Protein AF-A0A0G1BE51-F1 (afdb_monomer)

Solvent-accessible surface area (backbone atoms only — not comparable to full-atom values): 19945 Å² total; per-residue (Å²): 135,87,68,48,69,49,92,68,31,33,34,36,36,56,37,55,49,28,50,44,49,54,54,39,52,68,55,50,78,78,39,93,36,34,26,38,34,34,47,56,72,87,44,92,84,57,52,70,69,56,48,51,53,41,45,48,48,30,49,54,55,37,56,73,72,68,52,35,24,38,72,44,47,61,85,62,46,70,37,81,87,58,50,74,63,72,61,36,59,32,39,36,30,66,67,77,44,75,70,67,70,31,77,89,49,69,91,38,45,28,37,32,43,64,78,70,59,41,34,40,46,53,72,70,32,76,62,54,55,68,28,64,33,36,40,18,48,21,64,68,51,33,64,58,42,54,79,58,32,49,60,46,73,69,43,56,49,57,47,48,46,58,81,68,57,64,47,80,44,67,68,27,50,59,56,51,72,76,47,61,88,90,34,56,31,38,34,36,35,35,42,48,73,87,55,26,44,62,74,79,36,44,66,54,54,60,65,43,51,84,62,29,37,51,39,38,40,44,32,56,66,28,64,75,74,33,58,64,64,54,46,50,45,51,77,66,75,41,52,69,39,50,37,68,55,74,59,63,35,51,57,71,65,31,63,34,38,36,18,26,73,32,33,62,44,50,54,35,53,75,66,72,42,40,30,36,36,42,53,57,73,77,65,87,81,76,67,93,60,70,45,58,46,88,82,19,66,50,46,47,56,60,69,43,36,84,79,68,34,39,63,32,75,50,58,88,48,44,64,63,39,50,57,50,42,58,48,54,72,73,64,56,88,76,75,81,83,67,71,60,47,80,62,52,52,92,79,90,90,77,83,82,78,86,127

Sequence (355 aa):
MKDCPNNNADIGFIAQVPYHFYVFKNIIKHLSDAEFIVGEPYSYDEPPEIQSKRLGGLIDLIEKEKIPWRFFDFEKDRNPRNNFFEKYNILVATTANGIITSPLIKSIKKVRVQYGQSKDAFEFGDWNRYFDLILAQGPYSAQHFRALTQCVEIGFPKFDDWFNGKIDGADAGELKSKMDPRKKTLLYLPTHGALSSLEKYREIFSALRNKYNILVKFHPRTVWHDSGQVLFYKNNGFATYDDSADILPMLKIADIVISDSGGAAFDALLAEKSLVILDVPIAAEETGELQTQENSIEQVIKRERKRIGPVVDSPDKLESALEIAEQEKNGDENGEGNYFHLLMVKTASAPPERF

InterPro domains:
  IPR007554 CDP-glycerol glycerophosphotransferase [PF04464] (147-274)
  IPR043148 CDP-glycerol glycerophosphotransferase, C-terminal domain [G3DSA:3.40.50.12580] (172-339)

Structure (mmCIF, N/CA/C/O backbone):
data_AF-A0A0G1BE51-F1
#
_entry.id   AF-A0A0G1BE51-F1
#
loop_
_atom_site.group_PDB
_atom_site.id
_atom_site.type_symbol
_atom_site.label_atom_id
_atom_site.label_alt_id
_atom_site.label_comp_id
_atom_site.label_asym_id
_atom_site.label_entity_id
_atom_site.label_seq_id
_atom_site.pdbx_PDB_ins_code
_atom_site.Cartn_x
_atom_site.Cartn_y
_atom_site.Cartn_z
_atom_site.occupancy
_atom_site.B_iso_or_equiv
_atom_site.auth_seq_id
_atom_site.auth_comp_id
_atom_site.auth_asym_id
_atom_site.auth_atom_id
_atom_site.pdbx_PDB_model_num
ATOM 1 N N . MET A 1 1 ? 26.295 1.395 -0.137 1.00 67.31 1 MET A N 1
ATOM 2 C CA . MET A 1 1 ? 25.619 0.110 0.142 1.00 67.31 1 MET A CA 1
ATOM 3 C C . MET A 1 1 ? 26.197 -0.926 -0.804 1.00 67.31 1 MET A C 1
ATOM 5 O O . MET A 1 1 ? 26.579 -0.538 -1.902 1.00 67.31 1 MET A O 1
ATOM 9 N N . LYS A 1 2 ? 26.352 -2.179 -0.372 1.00 84.06 2 LYS A N 1
ATOM 10 C CA . LYS A 1 2 ? 26.779 -3.270 -1.257 1.00 84.06 2 LYS A CA 1
ATOM 11 C C . LYS A 1 2 ? 25.513 -3.996 -1.702 1.00 84.06 2 LYS A C 1
ATOM 13 O O . LYS A 1 2 ? 24.776 -4.445 -0.836 1.00 84.06 2 LYS A O 1
ATOM 18 N N . ASP A 1 3 ? 25.253 -4.035 -3.000 1.00 91.00 3 ASP A N 1
ATOM 19 C CA . ASP A 1 3 ? 24.088 -4.713 -3.560 1.00 91.00 3 ASP A CA 1
ATOM 20 C 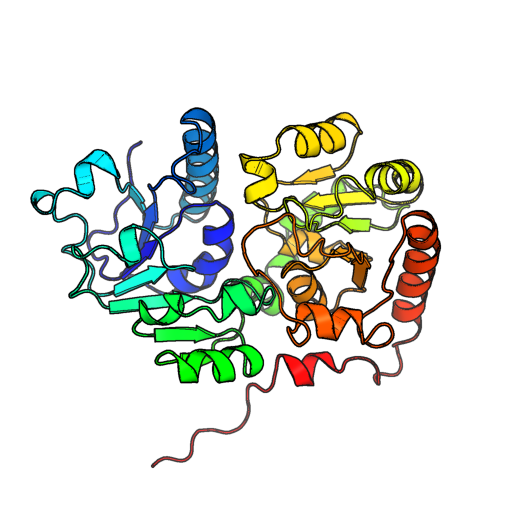C . ASP A 1 3 ? 24.326 -6.228 -3.716 1.00 91.00 3 ASP A C 1
ATOM 22 O O . ASP A 1 3 ? 25.433 -6.735 -3.494 1.00 91.00 3 ASP A O 1
ATOM 26 N N . CYS A 1 4 ? 23.261 -6.965 -4.043 1.00 94.31 4 CYS A N 1
ATOM 27 C CA . CYS A 1 4 ? 23.272 -8.417 -4.219 1.00 94.31 4 CYS A CA 1
ATOM 28 C C . CYS A 1 4 ? 22.627 -8.783 -5.571 1.00 94.31 4 CYS A C 1
ATOM 30 O O . CYS A 1 4 ? 21.495 -9.276 -5.600 1.00 94.31 4 CYS A O 1
ATOM 32 N N . PRO A 1 5 ? 23.307 -8.495 -6.699 1.00 95.62 5 PRO A N 1
ATOM 33 C CA . PRO A 1 5 ? 22.743 -8.683 -8.030 1.00 95.62 5 PRO A CA 1
ATOM 34 C C . PRO A 1 5 ? 22.518 -10.157 -8.378 1.00 95.62 5 PRO A C 1
ATOM 36 O O . PRO A 1 5 ? 23.333 -11.028 -8.068 1.00 95.62 5 PRO A O 1
ATOM 39 N N . ASN A 1 6 ? 21.460 -10.417 -9.138 1.00 96.62 6 ASN A N 1
ATOM 40 C CA . ASN A 1 6 ? 21.256 -11.648 -9.884 1.00 96.62 6 ASN A CA 1
ATOM 41 C C . ASN A 1 6 ? 21.951 -11.538 -11.252 1.00 96.62 6 ASN A C 1
ATOM 43 O O . ASN A 1 6 ? 21.585 -10.729 -12.113 1.00 96.62 6 ASN A O 1
ATOM 47 N N . ASN A 1 7 ? 22.965 -12.377 -11.464 1.00 94.69 7 ASN A N 1
ATOM 48 C CA . ASN A 1 7 ? 23.741 -12.405 -12.708 1.00 94.69 7 ASN A CA 1
ATOM 49 C C . ASN A 1 7 ? 22.919 -12.849 -13.926 1.00 94.69 7 ASN A C 1
ATOM 51 O O . ASN A 1 7 ? 23.285 -12.511 -15.046 1.00 94.69 7 ASN A O 1
ATOM 55 N N . ASN A 1 8 ? 21.818 -13.571 -13.706 1.00 95.88 8 ASN A N 1
ATOM 56 C CA . ASN A 1 8 ? 20.920 -14.040 -14.760 1.00 95.88 8 ASN A CA 1
ATOM 57 C C . ASN A 1 8 ? 19.662 -13.170 -14.883 1.00 95.88 8 ASN A C 1
ATOM 59 O O . ASN A 1 8 ? 18.723 -13.580 -15.558 1.00 95.88 8 ASN A O 1
ATOM 63 N N . ALA A 1 9 ? 19.591 -12.026 -14.187 1.00 97.31 9 ALA A N 1
ATOM 64 C CA . ALA A 1 9 ? 18.383 -11.215 -14.217 1.00 97.31 9 ALA A CA 1
ATOM 65 C C . ALA A 1 9 ? 18.133 -10.605 -15.599 1.00 97.31 9 ALA A C 1
ATOM 67 O O . ALA A 1 9 ? 18.970 -9.858 -16.106 1.00 97.31 9 ALA A O 1
ATOM 68 N N . ASP A 1 10 ? 16.941 -10.884 -16.116 1.00 97.88 10 ASP A N 1
ATOM 69 C CA . ASP A 1 10 ? 16.343 -10.320 -17.324 1.00 97.88 10 ASP A CA 1
ATOM 70 C C . ASP A 1 10 ? 15.135 -9.412 -16.997 1.00 97.88 10 ASP A C 1
ATOM 72 O O . ASP A 1 10 ? 14.686 -8.597 -17.808 1.00 97.88 10 ASP A O 1
ATOM 76 N N . ILE A 1 11 ? 14.618 -9.512 -15.765 1.00 98.56 11 ILE A N 1
ATOM 77 C CA . ILE A 1 11 ? 13.449 -8.769 -15.288 1.00 98.56 11 ILE A CA 1
ATOM 78 C C . ILE A 1 11 ? 13.835 -7.903 -14.084 1.00 98.56 11 ILE A C 1
ATOM 80 O O . ILE A 1 11 ? 14.250 -8.406 -13.039 1.00 98.56 11 ILE A O 1
ATOM 84 N N . GLY A 1 12 ? 13.666 -6.587 -14.209 1.00 97.88 12 GLY A N 1
ATOM 85 C CA . GLY A 1 12 ? 13.933 -5.634 -13.130 1.00 97.88 12 GLY A CA 1
ATOM 86 C C . GLY A 1 12 ? 12.656 -5.096 -12.487 1.00 97.88 12 GLY A C 1
ATOM 87 O O . GLY A 1 12 ? 11.860 -4.442 -13.158 1.00 97.88 12 GLY A O 1
ATOM 88 N N . PHE A 1 13 ? 12.467 -5.306 -11.183 1.00 98.00 13 PHE A N 1
ATOM 89 C CA . PHE A 1 13 ? 11.343 -4.748 -10.419 1.00 98.00 13 PHE A CA 1
ATOM 90 C C . PHE A 1 13 ? 11.741 -3.438 -9.740 1.00 98.00 13 PHE A C 1
ATOM 92 O O . PHE A 1 13 ? 12.508 -3.439 -8.780 1.00 98.00 13 PHE A O 1
ATOM 99 N N . ILE A 1 14 ? 11.210 -2.310 -10.207 1.00 95.88 14 ILE A N 1
ATOM 100 C CA . ILE A 1 14 ? 11.563 -0.984 -9.695 1.00 95.88 14 ILE A CA 1
ATOM 101 C C . ILE A 1 14 ? 10.814 -0.714 -8.385 1.00 95.88 14 ILE A C 1
ATOM 103 O O . ILE A 1 14 ? 9.602 -0.477 -8.368 1.00 95.88 14 ILE A O 1
ATOM 107 N N . ALA A 1 15 ? 11.548 -0.702 -7.275 1.00 94.56 15 ALA A N 1
ATOM 108 C CA . ALA A 1 15 ? 11.025 -0.445 -5.941 1.00 94.56 15 ALA A CA 1
ATOM 109 C C . ALA A 1 15 ? 11.644 0.831 -5.349 1.00 94.56 15 ALA A C 1
ATOM 111 O O . ALA A 1 15 ? 12.860 0.998 -5.304 1.00 94.56 15 ALA A O 1
ATOM 112 N N . GLN A 1 16 ? 10.786 1.744 -4.890 1.00 90.38 16 GLN A N 1
ATOM 113 C CA . GLN A 1 16 ? 11.198 3.037 -4.338 1.00 90.38 16 GLN A CA 1
ATOM 114 C C . GLN A 1 16 ? 10.813 3.139 -2.860 1.00 90.38 16 GLN A C 1
ATOM 116 O O . GLN A 1 16 ? 11.611 3.568 -2.045 1.00 90.38 16 GLN A O 1
ATOM 121 N N . VAL A 1 17 ? 9.626 2.696 -2.461 1.00 91.50 17 VAL A N 1
ATOM 122 C CA . VAL A 1 17 ? 9.191 2.722 -1.053 1.00 91.50 17 VAL A CA 1
ATOM 123 C C . VAL A 1 17 ? 9.074 1.304 -0.498 1.00 91.50 17 VAL A C 1
ATOM 125 O O . VAL A 1 17 ? 8.777 0.395 -1.278 1.00 91.50 17 VAL A O 1
ATOM 128 N N . PRO A 1 18 ? 9.224 1.098 0.826 1.00 94.50 18 PRO A N 1
ATOM 129 C CA . PRO A 1 18 ? 8.978 -0.191 1.474 1.00 94.50 18 PRO A CA 1
ATOM 130 C C . PRO A 1 18 ? 7.653 -0.847 1.059 1.00 94.50 18 PRO A C 1
ATOM 132 O O . PRO A 1 18 ? 7.602 -2.050 0.830 1.00 94.50 18 PRO A O 1
ATOM 135 N N . TYR A 1 19 ? 6.597 -0.061 0.832 1.00 91.75 19 TYR A N 1
ATOM 136 C CA . TYR A 1 19 ? 5.318 -0.583 0.342 1.00 91.75 19 TYR A CA 1
ATOM 137 C C . TYR A 1 19 ? 5.422 -1.373 -0.982 1.00 91.75 19 TYR A C 1
ATOM 139 O O . TYR A 1 19 ? 4.715 -2.367 -1.156 1.00 91.75 19 TYR A O 1
ATOM 147 N N . HIS A 1 20 ? 6.307 -0.981 -1.911 1.00 94.56 20 HIS A N 1
ATOM 148 C CA . HIS A 1 20 ? 6.466 -1.671 -3.202 1.00 94.56 20 HIS A CA 1
ATOM 149 C C . HIS A 1 20 ? 6.915 -3.124 -3.026 1.00 94.56 20 HIS A C 1
ATOM 151 O O . HIS A 1 20 ? 6.522 -3.978 -3.819 1.00 94.56 20 HIS A O 1
ATOM 157 N N . PHE A 1 21 ? 7.676 -3.429 -1.971 1.00 97.12 21 PHE A N 1
ATOM 158 C CA . PHE A 1 21 ? 8.060 -4.802 -1.665 1.00 97.12 21 PHE A CA 1
ATOM 159 C C . PHE A 1 21 ? 6.826 -5.701 -1.508 1.00 97.12 21 PHE A C 1
ATOM 161 O O . PHE A 1 21 ? 6.766 -6.754 -2.131 1.00 97.12 21 PHE A O 1
ATOM 168 N N . TYR A 1 22 ? 5.794 -5.267 -0.780 1.00 95.38 22 TYR A N 1
ATOM 169 C CA . TYR A 1 22 ? 4.581 -6.070 -0.579 1.00 95.38 22 TYR A CA 1
ATOM 170 C C . TYR A 1 22 ? 3.762 -6.270 -1.857 1.00 95.38 22 TYR A C 1
ATOM 172 O O . TYR A 1 22 ? 3.117 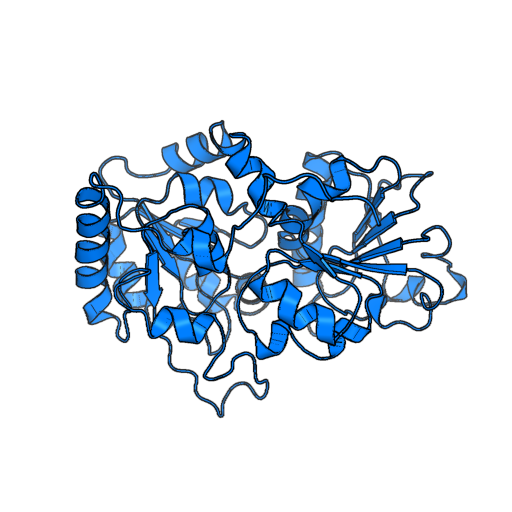-7.303 -2.018 1.00 95.38 22 TYR A O 1
ATOM 180 N N . VAL A 1 23 ? 3.809 -5.310 -2.783 1.00 95.56 23 VAL A N 1
ATOM 181 C CA . VAL A 1 23 ? 3.153 -5.423 -4.095 1.00 95.56 23 VAL A CA 1
ATOM 182 C C . VAL A 1 23 ? 3.852 -6.469 -4.969 1.00 95.56 23 VAL A C 1
ATOM 184 O O . VAL A 1 23 ? 3.191 -7.202 -5.701 1.00 95.56 23 VAL A O 1
ATOM 187 N N . PHE A 1 24 ? 5.182 -6.557 -4.883 1.00 97.81 24 PHE A N 1
ATOM 188 C CA . PHE A 1 24 ? 5.995 -7.360 -5.795 1.00 97.81 24 PHE A CA 1
ATOM 189 C C . PHE A 1 24 ? 6.465 -8.705 -5.236 1.00 97.81 24 PHE A C 1
ATOM 191 O O . PHE A 1 24 ? 6.688 -9.618 -6.029 1.00 97.81 24 PHE A O 1
ATOM 198 N N . LYS A 1 25 ? 6.609 -8.868 -3.911 1.00 96.50 25 LYS A N 1
ATOM 199 C CA . LYS A 1 25 ? 7.241 -10.051 -3.287 1.00 96.50 25 LYS A CA 1
ATOM 200 C C . LYS A 1 25 ? 6.602 -11.366 -3.738 1.00 96.50 25 LYS A C 1
ATOM 202 O O . LYS A 1 25 ? 7.296 -12.349 -3.982 1.00 96.50 25 LYS A O 1
ATOM 207 N N . ASN A 1 26 ? 5.280 -11.365 -3.910 1.00 95.94 26 ASN A N 1
ATOM 208 C CA . ASN A 1 26 ? 4.516 -12.547 -4.299 1.00 95.94 26 ASN A CA 1
ATOM 209 C C . ASN A 1 26 ? 4.549 -12.835 -5.799 1.00 95.94 26 ASN A C 1
ATOM 211 O O . ASN A 1 26 ? 4.149 -13.917 -6.196 1.00 95.94 26 ASN A O 1
ATOM 215 N N . ILE A 1 27 ? 5.099 -11.927 -6.603 1.00 97.56 27 ILE A N 1
ATOM 216 C CA . ILE A 1 27 ? 5.356 -12.122 -8.030 1.00 97.56 27 ILE A CA 1
ATOM 217 C C . ILE A 1 27 ? 6.820 -12.533 -8.224 1.00 97.56 27 ILE A C 1
ATOM 219 O O . ILE A 1 27 ? 7.108 -13.597 -8.767 1.00 97.56 27 ILE A O 1
ATOM 223 N N . ILE A 1 28 ? 7.752 -11.714 -7.726 1.00 97.69 28 ILE A N 1
ATOM 224 C CA . ILE A 1 28 ? 9.188 -11.848 -7.999 1.00 97.69 28 ILE A CA 1
ATOM 225 C C . ILE A 1 28 ? 9.773 -13.174 -7.496 1.00 97.69 28 ILE A C 1
ATOM 227 O O . ILE A 1 28 ? 10.635 -13.747 -8.151 1.00 97.69 28 ILE A O 1
ATOM 231 N N . LYS A 1 29 ? 9.258 -13.727 -6.388 1.00 95.19 29 LYS A N 1
ATOM 232 C CA . LYS A 1 29 ? 9.718 -15.015 -5.834 1.00 95.19 29 LYS A CA 1
ATOM 233 C C . LYS A 1 29 ? 9.506 -16.213 -6.769 1.00 95.19 29 LYS A C 1
ATOM 235 O O . LYS A 1 29 ? 10.083 -17.272 -6.539 1.00 95.19 29 LYS A O 1
ATOM 240 N N . HIS A 1 30 ? 8.657 -16.065 -7.787 1.00 95.69 30 HIS A N 1
ATOM 241 C CA . HIS A 1 30 ? 8.391 -17.095 -8.790 1.00 95.69 30 HIS A CA 1
ATOM 242 C C . HIS A 1 30 ? 9.242 -16.935 -10.059 1.00 95.69 30 HIS A C 1
ATOM 244 O O . HIS A 1 30 ? 9.112 -17.746 -10.973 1.00 95.69 30 HIS A O 1
ATOM 250 N N . LEU A 1 31 ? 10.113 -15.923 -10.117 1.00 97.19 31 LEU A N 1
ATOM 251 C CA . LEU A 1 31 ? 10.935 -15.585 -11.277 1.00 97.19 31 LEU A CA 1
ATOM 252 C C . LEU A 1 31 ? 12.419 -15.718 -10.913 1.00 97.19 31 LEU A C 1
ATOM 254 O O . LEU A 1 31 ? 12.973 -14.906 -10.174 1.00 97.19 31 LEU A O 1
ATOM 258 N N . SER A 1 32 ? 13.079 -16.762 -11.419 1.00 96.50 32 SER A N 1
ATOM 259 C CA . SER A 1 32 ? 14.506 -17.017 -11.147 1.00 96.50 32 SER A CA 1
ATOM 260 C C . SER A 1 32 ? 15.452 -16.025 -11.835 1.00 96.50 32 SER A C 1
ATOM 262 O O . SER A 1 32 ? 16.613 -15.893 -11.452 1.00 96.50 32 SER A O 1
ATOM 264 N N . ASP A 1 33 ? 14.957 -15.348 -12.863 1.00 97.75 33 ASP A N 1
ATOM 265 C CA . ASP A 1 33 ? 15.610 -14.352 -13.710 1.00 97.75 33 ASP A CA 1
ATOM 266 C C . ASP A 1 33 ? 15.165 -12.921 -13.358 1.00 97.75 33 ASP A C 1
ATOM 268 O O . ASP A 1 33 ? 15.254 -12.011 -14.182 1.00 97.75 33 ASP A O 1
ATOM 272 N N . ALA A 1 34 ? 14.698 -12.702 -12.128 1.00 98.31 34 ALA A N 1
ATOM 273 C CA . ALA A 1 34 ? 14.305 -11.386 -11.649 1.00 98.31 34 ALA A CA 1
ATOM 274 C C . ALA A 1 34 ? 15.173 -10.887 -10.489 1.00 98.31 34 ALA A C 1
ATOM 276 O O . ALA A 1 34 ? 15.800 -11.661 -9.758 1.00 98.31 34 ALA A O 1
ATOM 277 N N . GLU A 1 35 ? 15.190 -9.568 -10.318 1.00 98.31 35 GLU A N 1
ATOM 278 C CA . GLU A 1 35 ? 15.741 -8.885 -9.148 1.00 98.31 35 GLU A CA 1
ATOM 279 C C . GLU A 1 35 ? 15.038 -7.544 -8.907 1.00 98.31 35 GLU A C 1
ATOM 281 O O . GLU A 1 35 ? 14.394 -6.982 -9.800 1.00 98.31 35 GLU A O 1
ATOM 286 N N . PHE A 1 36 ? 15.171 -7.007 -7.696 1.00 98.12 36 PHE A N 1
ATOM 287 C CA . PHE A 1 36 ? 14.750 -5.641 -7.409 1.00 98.12 36 PHE A CA 1
ATOM 288 C C . PHE A 1 36 ? 15.766 -4.618 -7.923 1.00 98.12 36 PHE A C 1
ATOM 290 O O . PHE A 1 36 ? 16.974 -4.782 -7.779 1.00 98.12 36 PHE A O 1
ATOM 297 N N . ILE A 1 37 ? 15.268 -3.508 -8.453 1.00 95.88 37 ILE A N 1
ATOM 298 C CA . ILE A 1 37 ? 16.034 -2.294 -8.718 1.00 95.88 37 ILE A CA 1
ATOM 299 C C . ILE A 1 37 ? 15.589 -1.257 -7.692 1.00 95.88 37 ILE A C 1
ATOM 301 O O . ILE A 1 37 ? 14.425 -0.855 -7.665 1.00 95.88 37 ILE A O 1
ATOM 305 N N . VAL A 1 38 ? 16.523 -0.829 -6.850 1.00 94.19 38 VAL A N 1
ATOM 306 C CA . VAL A 1 38 ? 16.294 0.104 -5.743 1.00 94.19 38 VAL A CA 1
ATOM 307 C C . VAL A 1 38 ? 17.177 1.324 -5.959 1.00 94.19 38 VAL A C 1
ATOM 309 O O . VAL A 1 38 ? 18.370 1.146 -6.133 1.00 94.19 38 VAL A O 1
ATOM 312 N N . GLY A 1 39 ? 16.662 2.555 -5.915 1.00 77.88 39 GLY A N 1
ATOM 313 C CA . GLY A 1 39 ? 17.550 3.735 -5.912 1.00 77.88 39 GLY A CA 1
ATOM 314 C C . GLY A 1 39 ? 17.111 4.933 -6.751 1.00 77.88 39 GLY A C 1
ATOM 315 O O . GLY A 1 39 ? 17.837 5.466 -7.577 1.00 77.88 39 GLY A O 1
ATOM 316 N N . GLU A 1 40 ? 15.923 5.446 -6.478 1.00 69.50 40 GLU A N 1
ATOM 317 C CA . GLU A 1 40 ? 15.509 6.761 -6.966 1.00 69.50 40 GLU A CA 1
ATOM 318 C C . GLU A 1 40 ? 14.941 7.547 -5.775 1.00 69.50 40 GLU A C 1
ATOM 320 O O . GLU A 1 40 ? 14.410 6.929 -4.830 1.00 69.50 40 GLU A O 1
ATOM 325 N N . PRO A 1 41 ? 15.053 8.887 -5.757 1.00 66.19 41 PRO A N 1
ATOM 326 C CA . PRO A 1 41 ? 14.209 9.684 -4.883 1.00 66.19 41 PRO A CA 1
ATOM 327 C C . PRO A 1 41 ? 12.740 9.368 -5.192 1.00 66.19 41 PRO A C 1
ATOM 329 O O . PRO A 1 41 ? 12.307 9.420 -6.341 1.00 66.19 41 PRO A O 1
ATOM 332 N N . TYR A 1 42 ? 11.962 9.018 -4.166 1.00 68.62 42 TYR A N 1
ATOM 333 C CA . TYR A 1 42 ? 10.514 8.835 -4.318 1.00 68.62 42 TYR A CA 1
ATOM 334 C C . TYR A 1 42 ? 9.828 10.168 -4.666 1.00 68.62 42 TYR A C 1
ATOM 336 O O . TYR A 1 42 ? 8.811 10.200 -5.357 1.00 68.62 42 TYR A O 1
ATOM 344 N N . SER A 1 43 ? 10.432 11.271 -4.220 1.00 70.00 43 SER A N 1
ATOM 345 C CA . SER A 1 43 ? 10.121 12.642 -4.607 1.00 70.00 43 SER A CA 1
ATOM 346 C C . SER A 1 43 ? 11.426 13.416 -4.778 1.00 70.00 43 SER A C 1
ATOM 348 O O . SER A 1 43 ? 12.322 13.274 -3.946 1.00 70.00 43 SER A O 1
ATOM 350 N N . TYR A 1 44 ? 11.529 14.247 -5.819 1.00 67.38 44 TYR A N 1
ATOM 351 C CA . TYR A 1 44 ? 12.722 15.066 -6.082 1.00 67.38 44 TYR A CA 1
ATOM 352 C C . TYR A 1 44 ? 13.083 15.999 -4.917 1.00 67.38 44 TYR A C 1
ATOM 354 O O . TYR A 1 44 ? 14.260 16.290 -4.722 1.00 67.38 44 TYR A O 1
ATOM 362 N N . ASP A 1 45 ? 12.092 16.397 -4.117 1.00 72.50 45 ASP A N 1
ATOM 363 C CA . ASP A 1 45 ? 12.268 17.282 -2.961 1.00 72.50 45 ASP A CA 1
ATOM 364 C C . ASP A 1 45 ? 12.470 16.519 -1.635 1.00 72.50 45 ASP A C 1
ATOM 366 O O . ASP A 1 45 ? 12.475 17.117 -0.560 1.00 72.50 45 ASP A O 1
ATOM 370 N N . GLU A 1 46 ? 12.602 15.186 -1.670 1.00 76.88 46 GLU A N 1
ATOM 371 C CA . GLU A 1 46 ? 12.811 14.372 -0.468 1.00 76.88 46 GLU A CA 1
ATOM 372 C C . GLU A 1 46 ? 14.218 14.622 0.121 1.00 76.88 46 GLU A C 1
ATOM 374 O O . GLU A 1 46 ? 15.209 14.401 -0.578 1.00 76.88 46 GLU A O 1
ATOM 379 N N . PRO A 1 47 ? 14.360 15.033 1.396 1.00 84.06 47 PRO A N 1
ATOM 380 C CA . PRO A 1 47 ? 15.669 15.239 2.017 1.00 84.06 47 PRO A CA 1
ATOM 381 C C . PRO A 1 47 ? 16.533 13.959 2.046 1.00 84.06 47 PRO A C 1
ATOM 383 O O . PRO A 1 47 ? 15.988 12.865 2.237 1.00 84.06 47 PRO A O 1
ATOM 386 N N . PRO A 1 48 ? 17.874 14.046 1.920 1.00 85.06 48 PRO A N 1
ATOM 387 C CA . PRO A 1 48 ? 18.761 12.875 1.864 1.00 85.06 48 PRO A CA 1
ATOM 388 C C . PRO A 1 48 ? 18.630 11.899 3.043 1.00 85.06 48 PRO A C 1
ATOM 390 O O . PRO A 1 48 ? 18.749 10.683 2.868 1.00 85.06 48 PRO A O 1
ATOM 393 N N . GLU A 1 49 ? 18.370 12.398 4.250 1.00 85.88 49 GLU A N 1
ATOM 394 C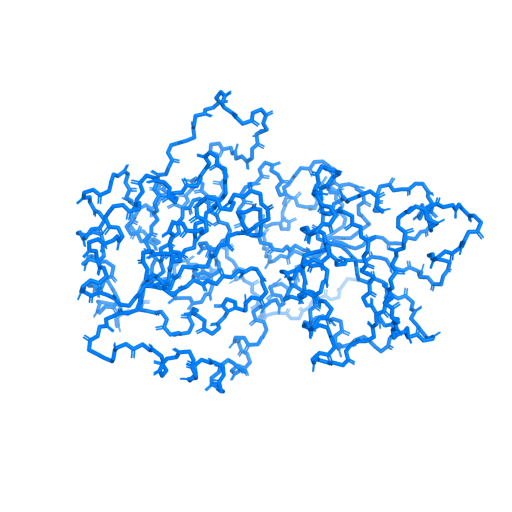 CA . GLU A 1 49 ? 18.143 11.575 5.438 1.00 85.88 49 GLU A CA 1
ATOM 395 C C . GLU A 1 49 ? 16.843 10.762 5.348 1.00 85.88 49 GLU A C 1
ATOM 397 O O . GLU A 1 49 ? 16.808 9.596 5.750 1.00 85.88 49 GLU A O 1
ATOM 402 N N . ILE A 1 50 ? 15.796 11.347 4.759 1.00 84.81 50 ILE A N 1
ATOM 403 C CA . ILE A 1 50 ? 14.504 10.694 4.525 1.00 84.81 50 ILE A CA 1
ATOM 404 C C . ILE A 1 50 ? 14.667 9.627 3.440 1.00 84.81 50 ILE A C 1
ATOM 406 O O . ILE A 1 50 ? 14.277 8.479 3.657 1.00 84.81 50 ILE A O 1
ATOM 410 N N . GLN A 1 51 ? 15.355 9.962 2.341 1.00 86.31 51 GLN A N 1
ATOM 411 C CA . GLN A 1 51 ? 15.709 9.003 1.291 1.00 86.31 51 GLN A CA 1
ATOM 412 C C . GLN A 1 51 ? 16.470 7.801 1.865 1.00 86.31 51 GLN A C 1
ATOM 414 O O . GLN A 1 51 ? 16.113 6.654 1.607 1.00 86.31 51 GLN A O 1
ATOM 419 N N . SER A 1 52 ? 17.496 8.055 2.683 1.00 88.19 52 SER A N 1
ATOM 420 C CA . SER A 1 52 ? 18.336 7.003 3.268 1.00 88.19 52 SER A CA 1
ATOM 421 C C . SER A 1 52 ? 17.533 6.071 4.175 1.00 88.19 52 SER A C 1
ATOM 423 O O . SER A 1 52 ? 17.673 4.852 4.086 1.00 88.19 52 SER A O 1
ATOM 425 N N . LYS A 1 53 ? 16.652 6.624 5.018 1.00 89.38 53 LYS A N 1
ATOM 426 C CA . LYS A 1 53 ? 15.797 5.835 5.911 1.00 89.38 53 LYS A CA 1
ATOM 427 C C . LYS A 1 53 ? 14.768 5.003 5.139 1.00 89.38 53 LYS A C 1
ATOM 429 O O . LYS A 1 53 ? 14.578 3.830 5.455 1.00 89.38 53 LYS A O 1
ATOM 434 N N . ARG A 1 54 ? 14.134 5.588 4.120 1.00 91.00 54 ARG A N 1
ATOM 435 C CA . ARG A 1 54 ? 13.184 4.902 3.232 1.00 91.00 54 ARG A CA 1
ATOM 436 C C . ARG A 1 54 ? 13.840 3.740 2.495 1.00 91.00 54 ARG A C 1
ATOM 438 O O . ARG A 1 54 ? 13.303 2.634 2.496 1.00 91.00 54 ARG A O 1
ATOM 445 N N . LEU A 1 55 ? 14.997 3.987 1.880 1.00 91.50 55 LEU A N 1
ATOM 446 C CA . LEU A 1 55 ? 15.750 2.967 1.152 1.00 91.50 55 LEU A CA 1
ATOM 447 C C . LEU A 1 55 ? 16.232 1.857 2.089 1.00 91.50 55 LEU A C 1
ATOM 449 O O . LEU A 1 55 ? 16.096 0.692 1.735 1.00 91.50 55 LEU A O 1
ATOM 453 N N . GLY A 1 56 ? 16.714 2.203 3.288 1.00 92.75 56 GLY A N 1
ATOM 454 C CA . GLY A 1 56 ? 17.090 1.226 4.311 1.00 92.75 56 GLY A CA 1
ATOM 455 C C . GLY A 1 56 ? 15.943 0.274 4.650 1.00 92.75 56 GLY A C 1
ATOM 456 O O . GLY A 1 56 ? 16.100 -0.932 4.511 1.00 92.75 56 GLY A O 1
ATOM 457 N N . GLY A 1 57 ? 14.755 0.803 4.966 1.00 93.50 57 GLY A N 1
ATOM 458 C CA . GLY A 1 57 ? 13.588 -0.033 5.279 1.00 93.50 57 GLY A CA 1
ATOM 459 C C . GLY A 1 57 ? 13.128 -0.928 4.120 1.00 93.50 57 GLY A C 1
ATOM 460 O O . GLY A 1 57 ? 12.658 -2.039 4.349 1.00 93.50 57 GLY A O 1
ATOM 461 N N . LEU A 1 58 ? 13.277 -0.480 2.869 1.00 95.19 58 LEU A N 1
ATOM 462 C CA . LEU A 1 58 ? 12.995 -1.308 1.693 1.00 95.19 58 LEU A CA 1
ATOM 463 C C . LEU A 1 58 ? 14.038 -2.426 1.527 1.00 95.19 58 LEU A C 1
ATOM 465 O O . LEU A 1 58 ? 13.668 -3.570 1.274 1.00 95.19 58 LEU A O 1
ATOM 469 N N . ILE A 1 59 ? 15.323 -2.103 1.676 1.00 95.88 59 ILE A N 1
ATOM 470 C CA . ILE A 1 59 ? 16.421 -3.071 1.562 1.00 95.88 59 ILE A CA 1
ATOM 471 C C . ILE A 1 59 ? 16.317 -4.128 2.663 1.00 95.88 59 ILE A C 1
ATOM 473 O O . ILE A 1 59 ? 16.409 -5.311 2.354 1.00 95.88 59 ILE A O 1
ATOM 477 N N . ASP A 1 60 ? 16.017 -3.737 3.904 1.00 95.94 60 ASP A N 1
ATOM 478 C CA . ASP A 1 60 ? 15.837 -4.668 5.023 1.00 95.94 60 ASP A CA 1
ATOM 479 C C . ASP A 1 60 ? 14.750 -5.719 4.723 1.00 95.94 60 ASP A C 1
ATOM 481 O O . ASP A 1 60 ? 14.927 -6.906 5.005 1.00 95.94 60 ASP A O 1
ATOM 485 N N . LEU A 1 61 ? 13.633 -5.310 4.104 1.00 96.31 61 LEU A N 1
ATOM 486 C CA . LEU A 1 61 ? 12.561 -6.224 3.685 1.00 96.31 61 LEU A CA 1
ATOM 487 C C . LEU A 1 61 ? 13.020 -7.186 2.581 1.00 96.31 61 LEU A C 1
ATOM 489 O O . LEU A 1 61 ? 12.748 -8.386 2.648 1.00 96.31 61 LEU A O 1
ATOM 493 N N . ILE A 1 62 ? 13.729 -6.668 1.577 1.00 97.19 62 ILE A N 1
ATOM 494 C CA . ILE A 1 62 ? 14.257 -7.452 0.453 1.00 97.19 62 ILE A CA 1
ATOM 495 C C . ILE A 1 62 ? 15.283 -8.486 0.943 1.00 97.19 62 ILE A C 1
ATOM 497 O O . ILE A 1 62 ? 15.213 -9.659 0.567 1.00 97.19 62 ILE A O 1
ATOM 501 N N . GLU A 1 63 ? 16.214 -8.072 1.804 1.00 96.06 63 GLU A N 1
ATOM 502 C CA . GLU A 1 63 ? 17.271 -8.930 2.345 1.00 96.06 63 GLU A CA 1
ATOM 503 C C . GLU A 1 63 ? 16.723 -9.982 3.311 1.00 96.06 63 GLU A C 1
ATOM 505 O O . GLU A 1 63 ? 17.190 -11.125 3.291 1.00 96.06 63 GLU A O 1
ATOM 510 N N . LYS A 1 64 ? 15.685 -9.650 4.093 1.00 94.94 64 LYS A N 1
ATOM 511 C CA . LYS A 1 64 ? 14.980 -10.613 4.954 1.00 94.94 64 LYS A CA 1
ATOM 512 C C . LYS A 1 64 ? 14.434 -11.801 4.154 1.00 94.94 64 LYS A C 1
ATOM 514 O O . LYS A 1 64 ? 14.568 -12.940 4.601 1.00 94.94 64 LYS A O 1
ATOM 519 N N . GLU A 1 65 ? 13.885 -11.555 2.963 1.00 94.44 65 GLU A N 1
ATOM 520 C CA . GLU A 1 65 ? 13.390 -12.602 2.052 1.00 94.44 65 GLU A CA 1
ATOM 521 C C . GLU A 1 65 ? 14.470 -13.174 1.120 1.00 94.44 65 GLU A C 1
ATOM 523 O O . GLU A 1 65 ? 14.186 -14.061 0.315 1.00 94.44 65 GLU A O 1
ATOM 528 N N . LYS A 1 66 ? 15.721 -12.705 1.232 1.00 95.81 66 LYS A N 1
ATOM 529 C CA . LYS A 1 66 ? 16.861 -13.145 0.409 1.00 95.81 66 LYS A CA 1
ATOM 530 C C . LYS A 1 66 ? 16.615 -12.978 -1.095 1.00 95.81 66 LYS A C 1
ATOM 532 O O . LYS A 1 66 ? 17.067 -13.800 -1.894 1.00 95.81 66 LYS A O 1
ATOM 537 N N . ILE A 1 67 ? 15.901 -11.923 -1.484 1.00 96.56 67 ILE A N 1
ATOM 538 C CA . ILE A 1 67 ? 15.621 -11.632 -2.892 1.00 96.56 67 ILE A CA 1
ATOM 539 C C . ILE A 1 67 ? 16.790 -10.816 -3.472 1.00 96.56 67 ILE A C 1
ATOM 541 O O . ILE A 1 67 ? 17.227 -9.855 -2.833 1.00 96.56 67 ILE A O 1
ATOM 545 N N . PRO A 1 68 ? 17.317 -11.163 -4.663 1.00 97.62 68 PRO A N 1
ATOM 546 C CA . PRO A 1 68 ? 18.371 -10.384 -5.304 1.00 97.62 68 PRO A CA 1
ATOM 547 C C . PRO A 1 68 ? 17.941 -8.946 -5.594 1.00 97.62 68 PRO A C 1
ATOM 549 O O . PRO A 1 68 ? 16.779 -8.682 -5.922 1.00 97.62 68 PRO A O 1
ATOM 552 N N . TRP A 1 69 ? 18.886 -8.014 -5.506 1.00 97.62 69 TRP A N 1
ATOM 553 C CA . TRP A 1 69 ? 18.631 -6.604 -5.765 1.00 97.62 69 TRP A CA 1
ATOM 554 C C . TRP A 1 69 ? 19.879 -5.845 -6.214 1.00 97.62 69 TRP A C 1
ATOM 556 O O . TRP A 1 69 ? 21.007 -6.204 -5.872 1.00 97.62 69 TRP A O 1
ATOM 566 N N . ARG A 1 70 ? 19.657 -4.757 -6.954 1.00 95.44 70 ARG A N 1
ATOM 567 C CA . ARG A 1 70 ? 20.678 -3.810 -7.412 1.00 95.44 70 ARG A CA 1
ATOM 568 C C . ARG A 1 70 ? 20.345 -2.396 -6.997 1.00 95.44 70 ARG A C 1
ATOM 570 O O . ARG A 1 70 ? 19.180 -1.992 -7.023 1.00 95.44 70 ARG A O 1
ATOM 577 N N . PHE A 1 71 ? 21.388 -1.642 -6.671 1.00 93.56 71 PHE A N 1
ATOM 578 C CA . PHE A 1 71 ? 21.250 -0.218 -6.414 1.00 93.56 71 PHE A CA 1
ATOM 579 C C . PHE A 1 71 ? 21.362 0.572 -7.722 1.00 93.56 71 PHE A C 1
ATOM 581 O O . PHE A 1 71 ? 22.386 0.490 -8.392 1.00 93.56 71 PHE A O 1
ATOM 588 N N . PHE A 1 72 ? 20.332 1.334 -8.074 1.00 91.00 72 PHE A N 1
ATOM 589 C CA . PHE A 1 72 ? 20.372 2.335 -9.134 1.00 91.00 72 PHE A CA 1
ATOM 590 C C . PHE A 1 72 ? 20.845 3.657 -8.525 1.00 91.00 72 PHE A C 1
ATOM 592 O O . PHE A 1 72 ? 20.220 4.187 -7.617 1.00 91.00 72 PHE A O 1
ATOM 599 N N . ASP A 1 73 ? 21.969 4.196 -8.971 1.00 87.06 73 ASP A N 1
ATOM 600 C CA . ASP A 1 73 ? 22.428 5.514 -8.540 1.00 87.06 73 ASP A CA 1
ATOM 601 C C . ASP A 1 73 ? 21.931 6.549 -9.551 1.00 87.06 73 ASP A C 1
ATOM 603 O O . ASP A 1 73 ? 22.496 6.669 -10.635 1.00 87.06 73 ASP A O 1
ATOM 607 N N . PHE A 1 74 ? 20.876 7.297 -9.216 1.00 79.38 74 PHE A N 1
ATOM 608 C CA . PHE A 1 74 ? 20.241 8.232 -10.154 1.00 79.38 74 PHE A CA 1
ATOM 609 C C . PHE A 1 74 ? 21.230 9.194 -10.833 1.00 79.38 74 PHE A C 1
ATOM 611 O O . PHE A 1 74 ? 21.095 9.475 -12.022 1.00 79.38 74 PHE A O 1
ATOM 618 N N . GLU A 1 75 ? 22.242 9.684 -10.114 1.00 79.81 75 GLU A N 1
ATOM 619 C CA . GLU A 1 75 ? 23.203 10.644 -10.661 1.00 79.81 75 GLU A CA 1
ATOM 620 C C . GLU A 1 75 ? 24.197 9.993 -11.620 1.00 79.81 75 GLU A C 1
ATOM 622 O O . GLU A 1 75 ? 24.542 10.578 -12.652 1.00 79.81 75 GLU A O 1
ATOM 627 N N . LYS A 1 76 ? 24.637 8.773 -11.306 1.00 82.75 76 LYS A N 1
ATOM 628 C CA . LYS A 1 76 ? 25.603 8.047 -12.133 1.00 82.75 76 LYS A CA 1
ATOM 629 C C . LYS A 1 76 ? 24.913 7.318 -13.277 1.00 82.75 76 LYS A C 1
ATOM 631 O O . LYS A 1 76 ? 25.277 7.509 -14.433 1.00 82.75 76 LYS A O 1
ATOM 636 N N . ASP A 1 77 ? 23.903 6.522 -12.968 1.00 82.94 77 ASP A N 1
ATOM 637 C CA . ASP A 1 77 ? 23.331 5.507 -13.852 1.00 82.94 77 ASP A CA 1
ATOM 638 C C . ASP A 1 77 ? 22.308 6.053 -14.848 1.00 82.94 77 ASP A C 1
ATOM 640 O O . ASP A 1 77 ? 21.989 5.381 -15.829 1.00 82.94 77 ASP A O 1
ATOM 644 N N . ARG A 1 78 ? 21.873 7.312 -14.690 1.00 73.69 78 ARG A N 1
ATOM 645 C CA . ARG A 1 78 ? 21.190 8.043 -15.771 1.00 73.69 78 ARG A CA 1
ATOM 646 C C . ARG A 1 78 ? 22.108 8.359 -16.952 1.00 73.69 78 ARG A C 1
ATOM 648 O O . ARG A 1 78 ? 21.626 8.784 -18.000 1.00 73.69 78 ARG A O 1
ATOM 655 N N . ASN A 1 79 ? 23.425 8.218 -16.798 1.00 78.12 79 ASN A N 1
ATOM 656 C CA . ASN A 1 79 ? 24.344 8.368 -17.913 1.00 78.12 79 ASN A CA 1
ATOM 657 C C . ASN A 1 79 ? 24.138 7.192 -18.884 1.00 78.12 79 ASN A C 1
ATOM 659 O O . ASN A 1 79 ? 24.371 6.051 -18.485 1.00 78.12 79 ASN A O 1
ATOM 663 N N . PRO A 1 80 ? 23.781 7.434 -20.163 1.00 71.56 80 PRO A N 1
ATOM 664 C CA . PRO A 1 80 ? 23.589 6.360 -21.136 1.00 71.56 80 PRO A CA 1
ATOM 665 C C . PRO A 1 80 ? 24.795 5.422 -21.276 1.00 71.56 80 PRO A C 1
ATOM 667 O O . PRO A 1 80 ? 24.630 4.299 -21.726 1.0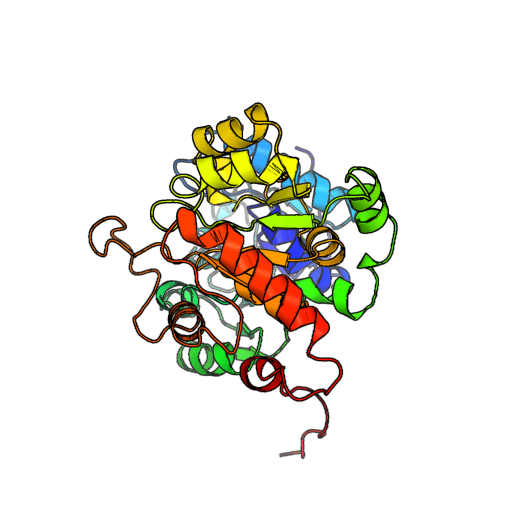0 71.56 80 PRO A O 1
ATOM 670 N N . ARG A 1 81 ? 26.004 5.866 -20.902 1.00 74.06 81 ARG A N 1
ATOM 671 C CA . ARG A 1 81 ? 27.233 5.057 -20.943 1.00 74.06 81 ARG A CA 1
ATOM 672 C C . ARG A 1 81 ? 27.346 4.029 -19.818 1.00 74.06 81 ARG A C 1
ATOM 674 O O . ARG A 1 81 ? 28.181 3.139 -19.921 1.00 74.06 81 ARG A O 1
ATOM 681 N N . ASN A 1 82 ? 26.567 4.168 -18.746 1.00 79.12 82 ASN A N 1
ATOM 682 C CA . ASN A 1 82 ? 26.624 3.247 -17.611 1.00 79.12 82 ASN A CA 1
ATOM 683 C C . ASN A 1 82 ? 25.893 1.935 -17.891 1.00 79.12 82 ASN A C 1
ATOM 685 O O . ASN A 1 82 ? 26.055 0.993 -17.123 1.00 79.12 82 ASN A O 1
ATOM 689 N N . ASN A 1 83 ? 25.086 1.884 -18.960 1.00 83.50 83 ASN A N 1
ATOM 690 C CA . ASN A 1 83 ? 24.398 0.684 -19.421 1.00 83.50 83 ASN A CA 1
ATOM 691 C C . ASN A 1 83 ? 23.641 -0.079 -18.314 1.00 83.50 83 ASN A C 1
ATOM 693 O O . ASN A 1 83 ? 23.429 -1.282 -18.418 1.00 83.50 83 ASN A O 1
ATOM 697 N N . PHE A 1 84 ? 23.198 0.597 -17.246 1.00 91.69 84 PHE A N 1
ATOM 698 C CA . PHE A 1 84 ? 22.657 -0.074 -16.056 1.00 91.69 84 PHE A CA 1
ATOM 699 C C . PHE A 1 84 ? 21.513 -1.043 -16.390 1.00 91.69 84 PHE A C 1
ATOM 701 O O . PHE A 1 84 ? 21.414 -2.132 -15.811 1.00 91.69 84 PHE A O 1
ATOM 708 N N . PHE A 1 85 ? 20.675 -0.630 -17.344 1.00 91.94 85 PHE A N 1
ATOM 709 C CA . PHE A 1 85 ? 19.500 -1.359 -17.798 1.00 91.94 85 PHE A CA 1
ATOM 710 C C . PHE A 1 85 ? 19.759 -2.331 -18.960 1.00 91.94 85 PHE A C 1
ATOM 712 O O . PHE A 1 85 ? 18.816 -2.981 -19.394 1.00 91.94 85 PHE A O 1
ATOM 719 N N . GLU A 1 86 ? 20.992 -2.451 -19.469 1.00 90.62 86 GLU A N 1
ATOM 720 C CA . GLU A 1 86 ? 21.288 -3.207 -20.702 1.00 90.62 86 GLU A CA 1
ATOM 721 C C . GLU A 1 86 ? 20.909 -4.688 -20.626 1.00 90.62 86 GLU A C 1
ATOM 723 O O . GLU A 1 86 ? 20.624 -5.299 -21.652 1.00 90.62 86 GLU A O 1
ATOM 728 N N . LYS A 1 87 ? 20.901 -5.257 -19.415 1.00 92.94 87 LYS A N 1
ATOM 729 C CA . LYS A 1 87 ? 20.621 -6.677 -19.200 1.00 92.94 87 LYS A CA 1
ATOM 730 C C . LYS A 1 87 ? 19.136 -7.023 -19.108 1.00 92.94 87 LYS A C 1
ATOM 732 O O . LYS A 1 87 ? 18.823 -8.204 -19.136 1.00 92.94 87 LYS A O 1
ATOM 737 N N . TYR A 1 88 ? 18.247 -6.039 -18.949 1.00 96.25 88 TYR A N 1
ATOM 738 C CA . TYR A 1 88 ? 16.823 -6.317 -18.761 1.00 96.25 88 TYR A CA 1
ATOM 739 C C . TYR A 1 88 ? 16.061 -6.200 -20.079 1.00 96.25 88 TYR A C 1
ATOM 741 O O . TYR A 1 88 ? 16.056 -5.139 -20.706 1.00 96.25 88 TYR A O 1
ATOM 749 N N . ASN A 1 89 ? 15.321 -7.242 -20.444 1.00 97.56 89 ASN A N 1
ATOM 750 C CA . ASN A 1 89 ? 14.292 -7.162 -21.476 1.00 97.56 89 ASN A CA 1
ATOM 751 C C . ASN A 1 89 ? 12.958 -6.639 -20.927 1.00 97.56 89 ASN A C 1
ATOM 753 O O . ASN A 1 89 ? 12.147 -6.114 -21.699 1.00 97.56 89 ASN A O 1
ATOM 757 N N . ILE A 1 90 ? 12.730 -6.745 -19.609 1.00 98.31 90 ILE A N 1
ATOM 758 C CA . ILE A 1 90 ? 11.489 -6.321 -18.950 1.00 98.31 90 ILE A CA 1
ATOM 759 C C 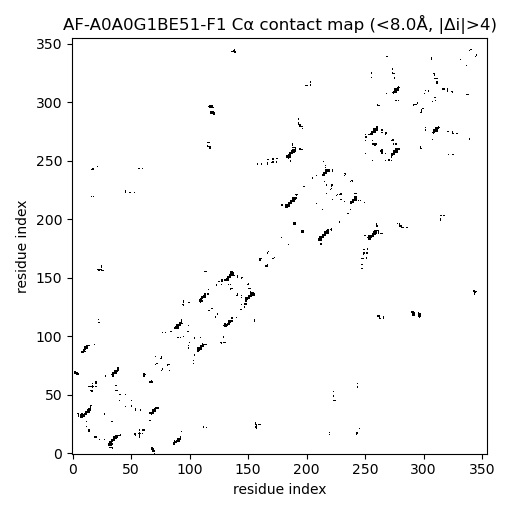. ILE A 1 90 ? 11.780 -5.475 -17.704 1.00 98.31 90 ILE A C 1
ATOM 761 O O . ILE A 1 90 ? 12.576 -5.846 -16.843 1.00 98.31 90 ILE A O 1
ATOM 765 N N . LEU A 1 91 ? 11.062 -4.360 -17.565 1.00 97.88 91 LEU A N 1
ATOM 766 C CA . LEU A 1 91 ? 10.994 -3.572 -16.337 1.00 97.88 91 LEU A CA 1
ATOM 767 C C . LEU A 1 91 ? 9.573 -3.562 -15.787 1.00 97.88 91 LEU A C 1
ATOM 769 O O . LEU A 1 91 ? 8.611 -3.314 -16.515 1.00 97.88 91 LEU A O 1
ATOM 773 N N . VAL A 1 92 ? 9.458 -3.800 -14.485 1.00 98.25 92 VAL A N 1
ATOM 774 C CA . VAL A 1 92 ? 8.194 -3.846 -13.756 1.00 98.25 92 VAL A CA 1
ATOM 775 C C . VAL A 1 92 ? 8.122 -2.671 -12.785 1.00 98.25 92 VAL A C 1
ATOM 777 O O . VAL A 1 92 ? 9.056 -2.445 -12.019 1.00 98.25 92 VAL A O 1
ATOM 780 N N . ALA A 1 93 ? 7.017 -1.926 -12.791 1.00 96.94 93 ALA A N 1
ATOM 781 C CA . ALA A 1 93 ? 6.784 -0.822 -11.857 1.00 96.94 93 ALA A CA 1
ATOM 782 C C . ALA A 1 93 ? 5.308 -0.718 -11.445 1.00 96.94 93 ALA A C 1
ATOM 784 O O . ALA A 1 93 ? 4.428 -1.343 -12.033 1.00 96.94 93 ALA A O 1
ATOM 785 N N . THR A 1 94 ? 5.024 0.081 -10.420 1.00 94.81 94 THR A N 1
ATOM 786 C CA . THR A 1 94 ? 3.654 0.391 -9.971 1.00 94.81 94 THR A CA 1
ATOM 787 C C . THR A 1 94 ? 3.096 1.655 -10.631 1.00 94.81 94 THR A C 1
ATOM 789 O O . THR A 1 94 ? 1.884 1.764 -10.845 1.00 94.81 94 THR A O 1
ATOM 792 N N . THR A 1 95 ? 3.977 2.596 -10.980 1.00 92.31 95 THR A N 1
ATOM 793 C CA . THR A 1 95 ? 3.666 3.913 -11.553 1.00 92.31 95 THR A CA 1
ATOM 794 C C . THR A 1 95 ? 4.699 4.327 -12.604 1.00 92.31 95 THR A C 1
ATOM 796 O O . THR A 1 95 ? 5.826 3.826 -12.616 1.00 92.31 95 THR A O 1
ATOM 799 N N . ALA A 1 96 ? 4.329 5.241 -13.508 1.00 91.38 96 ALA A N 1
ATOM 800 C CA . ALA A 1 96 ? 5.277 5.835 -14.451 1.00 91.38 96 ALA A CA 1
ATOM 801 C C . ALA A 1 96 ? 6.176 6.857 -13.730 1.00 91.38 96 ALA A C 1
ATOM 803 O O . ALA A 1 96 ? 5.790 8.005 -13.531 1.00 91.38 96 ALA A O 1
ATOM 804 N N . ASN A 1 97 ? 7.370 6.423 -13.324 1.00 86.50 97 ASN A N 1
ATOM 805 C CA . ASN A 1 97 ? 8.396 7.264 -12.699 1.00 86.50 97 ASN A CA 1
ATOM 806 C C . ASN A 1 97 ? 9.460 7.745 -13.711 1.00 86.50 97 ASN A C 1
ATOM 808 O O . ASN A 1 97 ? 9.353 7.497 -14.919 1.00 86.50 97 ASN A O 1
ATOM 812 N N . GLY A 1 98 ? 10.489 8.445 -13.217 1.00 83.81 98 GLY A N 1
ATOM 813 C CA . GLY A 1 98 ? 11.583 8.978 -14.034 1.00 83.81 98 GLY A CA 1
ATOM 814 C C . GLY A 1 98 ? 12.318 7.892 -14.820 1.00 83.81 98 GLY A C 1
ATOM 815 O O . GLY A 1 98 ? 12.653 8.096 -15.987 1.00 83.81 98 GLY A O 1
ATOM 816 N N . ILE A 1 99 ? 12.482 6.702 -14.235 1.00 87.69 99 ILE A N 1
ATOM 817 C CA . ILE A 1 99 ? 13.037 5.536 -14.933 1.00 87.69 99 ILE A CA 1
ATOM 818 C C . ILE A 1 99 ? 12.104 5.078 -16.063 1.00 87.69 99 ILE A C 1
ATOM 820 O O . ILE A 1 99 ? 12.538 5.019 -17.210 1.00 87.69 99 ILE A O 1
ATOM 824 N N . ILE A 1 100 ? 10.826 4.797 -15.778 1.00 91.94 100 ILE A N 1
ATOM 825 C CA . ILE A 1 100 ? 9.852 4.261 -16.753 1.00 91.94 100 ILE A CA 1
ATOM 826 C C . ILE A 1 100 ? 9.671 5.182 -17.970 1.00 91.94 100 ILE A C 1
ATOM 828 O O . ILE A 1 100 ? 9.522 4.720 -19.109 1.00 91.94 100 ILE A O 1
ATOM 832 N N . THR A 1 101 ? 9.707 6.490 -17.735 1.00 90.25 101 THR A N 1
ATOM 833 C CA . THR A 1 101 ? 9.552 7.522 -18.769 1.00 90.25 101 THR A CA 1
ATOM 834 C C . THR A 1 101 ? 10.856 7.864 -19.494 1.00 90.25 101 THR A C 1
ATOM 836 O O . THR A 1 101 ? 10.829 8.555 -20.513 1.00 90.25 101 THR A O 1
ATOM 839 N N . SER A 1 102 ? 11.995 7.345 -19.029 1.00 87.06 102 SER A N 1
ATOM 840 C CA . SER A 1 102 ? 13.308 7.656 -19.587 1.00 87.06 102 SER A CA 1
ATOM 841 C C . SER A 1 102 ? 13.475 7.148 -21.027 1.00 87.06 102 SER A C 1
ATOM 843 O O . SER A 1 102 ? 13.113 6.005 -21.340 1.00 87.06 102 SER A O 1
ATOM 845 N N . PRO A 1 103 ? 14.109 7.936 -21.918 1.00 83.94 103 PRO A N 1
ATOM 846 C CA . PRO A 1 103 ? 14.459 7.473 -23.259 1.00 83.94 103 PRO A CA 1
ATOM 847 C C . PRO A 1 103 ? 15.505 6.347 -23.251 1.00 83.94 103 PRO A C 1
ATOM 849 O O . PRO A 1 103 ? 15.606 5.623 -24.240 1.00 83.94 103 PRO A O 1
ATOM 852 N N . LEU A 1 104 ? 16.252 6.167 -22.152 1.00 82.56 104 LEU A N 1
ATOM 853 C CA . LEU A 1 104 ? 17.298 5.142 -22.017 1.00 82.56 104 LEU A CA 1
ATOM 854 C C . LEU A 1 104 ? 16.757 3.716 -22.126 1.00 82.56 104 LEU A C 1
ATOM 856 O O . LEU A 1 104 ? 17.465 2.817 -22.561 1.00 82.56 104 LEU A O 1
ATOM 860 N N . ILE A 1 105 ? 15.499 3.517 -21.740 1.00 88.56 105 ILE A N 1
ATOM 861 C CA . ILE A 1 105 ? 14.862 2.201 -21.671 1.00 88.56 105 ILE A CA 1
ATOM 862 C C . ILE A 1 105 ? 13.786 2.032 -22.749 1.00 88.56 105 ILE A C 1
ATOM 864 O O . ILE A 1 105 ? 12.858 1.243 -22.599 1.00 88.56 105 ILE A O 1
ATOM 868 N N . LYS A 1 106 ? 13.859 2.810 -23.840 1.00 86.56 106 LYS A N 1
ATOM 869 C CA . LYS A 1 106 ? 12.833 2.816 -24.897 1.00 86.56 106 LYS A CA 1
ATOM 870 C C . LYS A 1 106 ? 12.634 1.443 -25.553 1.00 86.56 106 LYS A C 1
ATOM 872 O O . LYS A 1 106 ? 11.528 1.151 -25.993 1.00 86.56 106 LYS A O 1
ATOM 877 N N . SER A 1 107 ? 13.685 0.630 -25.645 1.00 90.06 107 SER A N 1
ATOM 878 C CA . SER A 1 107 ? 13.636 -0.719 -26.223 1.00 90.06 107 SER A CA 1
ATOM 879 C C . SER A 1 107 ? 13.174 -1.801 -25.244 1.00 90.06 107 SER A C 1
ATOM 881 O O . SER A 1 107 ? 12.917 -2.920 -25.678 1.00 90.06 107 SER A O 1
ATOM 883 N N . ILE A 1 108 ? 13.085 -1.488 -23.950 1.00 96.06 108 ILE A N 1
ATOM 884 C CA . ILE A 1 108 ? 12.762 -2.444 -22.887 1.00 96.06 108 ILE A CA 1
ATOM 885 C C . ILE A 1 108 ? 11.246 -2.494 -22.700 1.00 96.06 108 ILE A C 1
ATOM 887 O O . ILE A 1 108 ? 10.589 -1.449 -22.693 1.00 96.06 108 ILE A O 1
ATOM 891 N N . LYS A 1 109 ? 10.688 -3.697 -22.534 1.00 98.00 109 LYS A N 1
ATOM 892 C CA . LYS A 1 109 ? 9.258 -3.877 -22.271 1.00 98.00 109 LYS A CA 1
ATOM 893 C C . LYS A 1 109 ? 8.898 -3.435 -20.862 1.00 98.00 109 LYS A C 1
ATOM 895 O O . LYS A 1 109 ? 9.596 -3.755 -19.905 1.00 98.00 109 LYS A O 1
ATOM 900 N N . LYS A 1 110 ? 7.797 -2.700 -20.727 1.00 98.19 110 LYS A N 1
ATOM 901 C CA . LYS A 1 110 ? 7.377 -2.088 -19.462 1.00 98.19 110 LYS A CA 1
ATOM 902 C C . LYS A 1 110 ? 6.069 -2.699 -18.995 1.00 98.19 110 LYS A C 1
ATOM 904 O O . LYS A 1 110 ? 5.049 -2.583 -19.672 1.00 98.19 110 LYS A O 1
ATOM 909 N N . VAL A 1 111 ? 6.094 -3.315 -17.821 1.00 98.50 111 VAL A N 1
ATOM 910 C CA . VAL A 1 111 ? 4.931 -3.947 -17.197 1.00 98.50 111 VAL A CA 1
ATOM 911 C C . VAL A 1 111 ? 4.535 -3.161 -15.955 1.00 98.50 111 VAL A C 1
ATOM 913 O O . VAL A 1 111 ? 5.362 -2.872 -15.091 1.00 98.50 111 VAL A O 1
ATOM 916 N N . ARG A 1 112 ? 3.254 -2.822 -15.847 1.00 98.06 112 ARG A N 1
ATOM 917 C CA . ARG A 1 112 ? 2.687 -2.236 -14.636 1.00 98.06 112 ARG A CA 1
ATOM 918 C C . ARG A 1 112 ? 2.053 -3.322 -13.781 1.00 98.06 112 ARG A C 1
ATOM 920 O O . ARG A 1 112 ? 1.252 -4.099 -14.290 1.00 98.06 112 ARG A O 1
ATOM 927 N N . VAL A 1 113 ? 2.324 -3.316 -12.480 1.00 97.94 113 VAL A N 1
ATOM 928 C CA . VAL A 1 113 ? 1.499 -4.027 -11.492 1.00 97.94 113 VAL A CA 1
ATOM 929 C C . VAL A 1 113 ? 0.599 -3.010 -10.807 1.00 97.94 113 VAL A C 1
ATOM 931 O O . VAL A 1 113 ? 1.091 -2.077 -10.168 1.00 97.94 113 VAL A O 1
ATOM 934 N N . GLN A 1 114 ? -0.717 -3.178 -10.930 1.00 95.38 114 GLN A N 1
ATOM 935 C CA . GLN A 1 114 ? -1.665 -2.360 -10.181 1.00 95.38 114 GLN A CA 1
ATOM 936 C C . GLN A 1 114 ? -1.477 -2.585 -8.672 1.00 95.38 114 GLN A C 1
ATOM 938 O O . GLN A 1 114 ? -1.515 -3.717 -8.185 1.00 95.38 114 GLN A O 1
ATOM 943 N N . TYR A 1 115 ? -1.295 -1.501 -7.915 1.00 90.31 115 TYR A N 1
ATOM 944 C CA . TYR A 1 115 ? -0.889 -1.571 -6.505 1.00 90.31 115 TYR A CA 1
ATOM 945 C C . TYR A 1 115 ? -1.989 -1.213 -5.497 1.00 90.31 115 TYR A C 1
ATOM 947 O O . TYR A 1 115 ? -1.748 -1.275 -4.289 1.00 90.31 115 TYR A O 1
ATOM 955 N N . GLY A 1 116 ? -3.174 -0.837 -5.967 1.00 86.88 116 GLY A N 1
ATOM 956 C CA . GLY A 1 116 ? -4.341 -0.532 -5.150 1.00 86.88 116 GLY A CA 1
ATOM 957 C C . GLY A 1 116 ? -5.539 -0.161 -6.018 1.00 86.88 116 GLY A C 1
ATOM 958 O O . GLY A 1 116 ? -5.423 -0.025 -7.237 1.00 86.88 116 GLY A O 1
ATOM 959 N N . GLN A 1 117 ? -6.686 0.017 -5.372 1.00 84.56 117 GLN A N 1
ATOM 960 C CA . GLN A 1 117 ? -7.929 0.406 -6.024 1.00 84.56 117 GLN A CA 1
ATOM 961 C C . GLN A 1 117 ? -8.510 1.600 -5.285 1.00 84.56 117 GLN A C 1
ATOM 963 O O . GLN A 1 117 ? -8.930 1.470 -4.150 1.00 84.56 117 GLN A O 1
ATOM 968 N N . SER A 1 118 ? -8.404 2.782 -5.874 1.00 85.25 118 SER A N 1
ATOM 969 C CA . SER A 1 118 ? -8.971 4.057 -5.414 1.00 85.25 118 SER A CA 1
ATOM 970 C C . SER A 1 118 ? -8.398 5.147 -6.306 1.00 85.25 118 SER A C 1
ATOM 972 O O . SER A 1 118 ? -7.396 4.913 -6.984 1.00 85.25 118 SER A O 1
ATOM 974 N N . LYS A 1 119 ? -8.914 6.365 -6.164 1.00 83.94 119 LYS A N 1
ATOM 975 C CA . LYS A 1 119 ? -8.359 7.558 -6.800 1.00 83.94 119 LYS A CA 1
ATOM 976 C C . LYS A 1 119 ? -8.349 7.397 -8.313 1.00 83.94 119 LYS A C 1
ATOM 978 O O . LYS A 1 119 ? -7.316 7.561 -8.956 1.00 83.94 119 LYS A O 1
ATOM 983 N N . ASP A 1 120 ? -9.501 7.044 -8.874 1.00 87.50 120 ASP A N 1
ATOM 984 C CA . ASP A 1 120 ? -9.614 6.627 -10.277 1.00 87.50 120 ASP A CA 1
ATOM 985 C C . ASP A 1 120 ? -9.039 7.639 -11.272 1.00 87.50 120 ASP A C 1
ATOM 987 O O . ASP A 1 120 ? -8.467 7.241 -12.284 1.00 87.50 120 ASP A O 1
ATOM 991 N N . ALA A 1 121 ? -9.125 8.941 -10.974 1.00 86.62 121 ALA A N 1
ATOM 992 C CA . ALA A 1 121 ? -8.520 9.975 -11.813 1.00 86.62 121 ALA A CA 1
ATOM 993 C C . ALA A 1 121 ? -6.998 9.804 -11.942 1.00 86.62 121 ALA A C 1
ATOM 995 O O . ALA A 1 121 ? -6.439 9.990 -13.020 1.00 86.62 121 ALA A O 1
ATOM 996 N N . PHE A 1 122 ? -6.338 9.434 -10.843 1.00 87.12 122 PHE A N 1
ATOM 997 C CA . PHE A 1 122 ? -4.916 9.121 -10.828 1.00 87.12 122 PHE A CA 1
ATOM 998 C C . PHE A 1 122 ? -4.657 7.713 -11.377 1.00 87.12 122 PHE A C 1
ATOM 1000 O O . PHE A 1 122 ? -3.817 7.541 -12.258 1.00 87.12 122 PHE A O 1
ATOM 1007 N N . GLU A 1 123 ? -5.384 6.710 -10.880 1.00 90.88 123 GLU A N 1
ATOM 1008 C CA . GLU A 1 123 ? -5.157 5.291 -11.172 1.00 90.88 123 GLU A CA 1
ATOM 1009 C C . GLU A 1 123 ? -5.313 4.966 -12.665 1.00 90.88 123 GLU A C 1
ATOM 1011 O O . GLU A 1 123 ? -4.511 4.209 -13.223 1.00 90.88 123 GLU A O 1
ATOM 1016 N N . PHE A 1 124 ? -6.291 5.597 -13.323 1.00 92.12 124 PHE A N 1
ATOM 1017 C CA . PHE A 1 124 ? -6.595 5.448 -14.749 1.00 92.12 124 PHE A CA 1
ATOM 1018 C C . PHE A 1 124 ? -6.103 6.628 -15.600 1.00 92.12 124 PHE A C 1
ATOM 1020 O O . PHE A 1 124 ? -6.566 6.819 -16.725 1.00 92.12 124 PHE A O 1
ATOM 1027 N N . GLY A 1 125 ? -5.146 7.407 -15.086 1.00 91.31 125 GLY A N 1
ATOM 1028 C CA . GLY A 1 125 ? -4.521 8.506 -15.820 1.00 91.31 125 GLY A CA 1
ATOM 1029 C C . GLY A 1 125 ? -3.793 8.051 -17.093 1.00 91.31 125 GLY A C 1
ATOM 1030 O O . GLY A 1 125 ? -3.425 6.884 -17.261 1.00 91.31 125 GLY A O 1
ATOM 1031 N N . ASP A 1 126 ? -3.546 8.995 -17.998 1.00 93.19 126 ASP A N 1
ATOM 1032 C CA . ASP A 1 126 ? -2.912 8.774 -19.304 1.00 93.19 126 ASP A CA 1
ATOM 1033 C C . ASP A 1 126 ? -1.464 8.259 -19.227 1.00 93.19 126 ASP A C 1
ATOM 1035 O O . ASP A 1 126 ? -0.993 7.589 -20.148 1.00 93.19 126 ASP A O 1
ATOM 1039 N N . TRP A 1 127 ? -0.779 8.480 -18.105 1.00 93.56 127 TRP A N 1
ATOM 1040 C CA . TRP A 1 127 ? 0.553 7.947 -17.816 1.00 93.56 127 TRP A CA 1
ATOM 1041 C C . TRP A 1 127 ? 0.634 6.413 -17.912 1.00 93.56 127 TRP A C 1
ATOM 1043 O O . TRP A 1 127 ? 1.705 5.852 -18.144 1.00 93.56 127 TRP A O 1
ATOM 1053 N N . ASN A 1 128 ? -0.495 5.709 -17.817 1.00 96.19 128 ASN A N 1
ATOM 1054 C CA . ASN A 1 128 ? -0.572 4.273 -18.080 1.00 96.19 128 ASN A CA 1
ATOM 1055 C C . ASN A 1 128 ? -0.109 3.880 -19.493 1.00 96.19 128 ASN A C 1
ATOM 1057 O O . ASN A 1 128 ? 0.325 2.751 -19.708 1.00 96.19 128 ASN A O 1
ATOM 1061 N N . ARG A 1 129 ? -0.135 4.812 -20.454 1.00 95.06 129 ARG A N 1
ATOM 1062 C CA . ARG A 1 129 ? 0.330 4.597 -21.834 1.00 95.06 129 ARG A CA 1
ATOM 1063 C C . ARG A 1 129 ? 1.843 4.395 -21.952 1.00 95.06 129 ARG A C 1
ATOM 1065 O O . ARG A 1 129 ? 2.312 3.996 -23.014 1.00 95.06 129 ARG A O 1
ATOM 1072 N N . TYR A 1 130 ? 2.611 4.663 -20.892 1.00 96.06 130 TYR A N 1
ATOM 1073 C CA . TYR A 1 130 ? 4.042 4.346 -20.852 1.00 96.06 130 TYR A CA 1
ATOM 1074 C C . TYR A 1 130 ? 4.328 2.848 -20.667 1.00 96.06 130 TYR A C 1
ATOM 1076 O O . TYR A 1 130 ? 5.485 2.448 -20.793 1.00 96.06 130 TYR A O 1
ATOM 1084 N N . PHE A 1 131 ? 3.311 2.031 -20.383 1.00 97.75 131 PHE A N 1
ATOM 1085 C CA . PHE A 1 131 ? 3.443 0.591 -20.181 1.00 97.75 131 PHE A CA 1
ATOM 1086 C C . PHE A 1 131 ? 2.952 -0.201 -21.395 1.00 97.75 131 PHE A C 1
ATOM 1088 O O . PHE A 1 131 ? 1.908 0.102 -21.973 1.00 97.75 131 PHE A O 1
ATOM 1095 N N . ASP A 1 132 ? 3.687 -1.254 -21.751 1.00 98.12 132 ASP A N 1
ATOM 1096 C CA . ASP A 1 132 ? 3.287 -2.225 -22.773 1.00 98.12 132 ASP A CA 1
ATOM 1097 C C . ASP A 1 132 ? 2.189 -3.172 -22.260 1.00 98.12 132 ASP A C 1
ATOM 1099 O O . ASP A 1 132 ? 1.387 -3.659 -23.052 1.00 98.12 132 ASP A O 1
ATOM 1103 N N . LEU A 1 133 ? 2.161 -3.442 -20.948 1.00 98.50 133 LEU A N 1
ATOM 1104 C CA . LEU A 1 133 ? 1.217 -4.354 -20.298 1.00 98.50 133 LEU A CA 1
ATOM 1105 C C . LEU A 1 133 ? 0.866 -3.868 -18.887 1.00 98.50 133 LEU A C 1
ATOM 1107 O O . LEU A 1 133 ? 1.752 -3.487 -18.126 1.00 98.50 133 LEU A O 1
ATOM 1111 N N . ILE A 1 134 ? -0.409 -3.955 -18.508 1.00 98.56 134 ILE A N 1
ATOM 1112 C CA . ILE A 1 134 ? -0.887 -3.712 -17.141 1.00 98.56 134 ILE A CA 1
ATOM 1113 C C . ILE A 1 134 ? -1.485 -4.989 -16.552 1.00 98.56 134 ILE A C 1
ATOM 1115 O O . ILE A 1 134 ? -2.401 -5.587 -17.119 1.00 98.56 134 ILE A O 1
ATOM 1119 N N . LEU A 1 135 ? -0.993 -5.373 -15.378 1.00 98.06 135 LEU A N 1
ATOM 1120 C CA . LEU A 1 135 ? -1.528 -6.454 -14.564 1.00 98.06 135 LEU A CA 1
ATOM 1121 C C . LEU A 1 135 ? -2.561 -5.875 -13.588 1.00 98.06 135 LEU A C 1
ATOM 1123 O O . LEU A 1 135 ? -2.203 -5.205 -12.616 1.00 98.06 135 LEU A O 1
ATOM 1127 N N . ALA A 1 136 ? -3.839 -6.083 -13.902 1.00 96.25 136 ALA A N 1
ATOM 1128 C CA . ALA A 1 136 ? -4.979 -5.498 -13.206 1.00 96.25 136 ALA A CA 1
ATOM 1129 C C . ALA A 1 136 ? -5.522 -6.405 -12.098 1.00 96.25 136 ALA A C 1
ATOM 1131 O O . ALA A 1 136 ? -5.517 -7.632 -12.215 1.00 96.25 136 ALA A O 1
ATOM 1132 N N . GLN A 1 137 ? -6.072 -5.779 -11.059 1.00 92.81 137 GLN A N 1
ATOM 1133 C CA . GLN A 1 137 ? -6.627 -6.458 -9.889 1.00 92.81 137 GLN A CA 1
ATOM 1134 C C . GLN A 1 137 ? -7.977 -7.120 -10.146 1.00 92.81 137 GLN A C 1
ATOM 1136 O O . GLN A 1 137 ? -8.332 -8.069 -9.453 1.00 92.81 137 GLN A O 1
ATOM 1141 N N . GLY A 1 138 ? -8.714 -6.664 -11.156 1.00 90.50 138 GLY A N 1
ATOM 1142 C CA . GLY A 1 138 ? -10.013 -7.228 -11.486 1.00 90.50 138 GLY A CA 1
ATOM 1143 C C . GLY A 1 138 ? -10.697 -6.520 -12.653 1.00 90.50 138 GLY A C 1
ATOM 1144 O O . GLY A 1 138 ? -10.121 -5.599 -13.251 1.00 90.50 138 GLY A O 1
ATOM 1145 N N . PRO A 1 139 ? -11.942 -6.916 -12.962 1.00 90.50 139 PRO A N 1
ATOM 1146 C CA . PRO A 1 139 ? -12.660 -6.464 -14.152 1.00 90.50 139 PRO A CA 1
ATOM 1147 C C . PRO A 1 139 ? -12.911 -4.952 -14.150 1.00 90.50 139 PRO A C 1
ATOM 1149 O O . PRO A 1 139 ? -12.796 -4.312 -15.198 1.00 90.50 139 PRO A O 1
ATOM 1152 N N . TYR A 1 140 ? -13.169 -4.364 -12.974 1.00 89.88 140 TYR A N 1
ATOM 1153 C CA . TYR A 1 140 ? -13.342 -2.918 -12.825 1.00 89.88 140 TYR A CA 1
ATOM 1154 C C . TYR A 1 140 ? -12.120 -2.129 -13.301 1.00 89.88 140 TYR A C 1
ATOM 1156 O O . TYR A 1 140 ? -12.254 -1.137 -14.007 1.00 89.88 140 TYR A O 1
ATOM 1164 N N . SER A 1 141 ? -10.912 -2.553 -12.944 1.00 92.50 141 SER A N 1
ATOM 1165 C CA . SER A 1 141 ? -9.698 -1.863 -13.382 1.00 92.50 141 SER A CA 1
ATOM 1166 C C . SER A 1 141 ? -9.334 -2.235 -14.817 1.00 92.50 141 SER A C 1
ATOM 1168 O O . SER A 1 141 ? -8.950 -1.372 -15.606 1.00 92.50 141 SER A O 1
ATOM 1170 N N . ALA A 1 142 ? -9.534 -3.497 -15.202 1.00 94.31 142 ALA A N 1
ATOM 1171 C CA . ALA A 1 142 ? -9.218 -3.973 -16.542 1.00 94.31 142 ALA A CA 1
ATOM 1172 C C . ALA A 1 142 ? -10.036 -3.273 -17.635 1.00 94.31 142 ALA A C 1
ATOM 1174 O O . ALA A 1 142 ? -9.482 -2.964 -18.689 1.00 94.31 142 ALA A O 1
ATOM 1175 N N . GLN A 1 143 ? -11.320 -2.970 -17.403 1.00 93.06 143 GLN A N 1
ATOM 1176 C CA . GLN A 1 143 ? -12.129 -2.235 -18.387 1.00 93.06 143 GLN A CA 1
ATOM 1177 C C . GLN A 1 143 ? -11.545 -0.843 -18.690 1.00 93.06 143 GLN A C 1
ATOM 1179 O O . GLN A 1 143 ? -11.552 -0.419 -19.843 1.00 93.06 143 GLN A O 1
ATOM 1184 N N . HIS A 1 144 ? -10.987 -0.163 -17.682 1.00 93.00 144 HIS A N 1
ATOM 1185 C CA . HIS A 1 144 ? -10.364 1.149 -17.842 1.00 93.00 144 HIS A CA 1
ATOM 1186 C C . HIS A 1 144 ? -8.988 1.029 -18.508 1.00 93.00 144 HIS A C 1
ATOM 1188 O O . HIS A 1 144 ? -8.695 1.733 -19.472 1.00 93.00 144 HIS A O 1
ATOM 1194 N N . PHE A 1 145 ? -8.151 0.089 -18.059 1.00 96.12 145 PHE A N 1
ATOM 1195 C CA . PHE A 1 145 ? -6.804 -0.087 -18.605 1.00 96.12 145 PHE A CA 1
ATOM 1196 C C . PHE A 1 145 ? -6.777 -0.562 -20.053 1.00 96.12 145 PHE A C 1
ATOM 1198 O O . PHE A 1 145 ? -5.898 -0.136 -20.801 1.00 96.12 145 PHE A O 1
ATOM 1205 N N . ARG A 1 146 ? -7.748 -1.378 -20.480 1.00 96.25 146 ARG A N 1
ATOM 1206 C CA . ARG A 1 146 ? -7.868 -1.834 -21.877 1.00 96.25 146 ARG A CA 1
ATOM 1207 C C . ARG A 1 146 ? -8.076 -0.685 -22.867 1.00 96.25 146 ARG A C 1
ATOM 1209 O O . ARG A 1 146 ? -7.761 -0.846 -24.042 1.00 96.25 146 ARG A O 1
ATOM 1216 N N . ALA A 1 147 ? -8.556 0.473 -22.411 1.00 93.94 147 ALA A N 1
ATOM 1217 C CA . ALA A 1 147 ? -8.627 1.677 -23.237 1.00 93.94 147 ALA A CA 1
ATOM 1218 C C . ALA A 1 147 ? -7.254 2.356 -23.438 1.00 93.94 147 ALA A C 1
ATOM 1220 O O . ALA A 1 147 ? -7.098 3.176 -24.344 1.00 93.94 147 ALA A O 1
ATOM 1221 N N . LEU A 1 148 ? -6.258 2.034 -22.606 1.00 94.50 148 LEU A N 1
ATOM 1222 C CA . LEU A 1 148 ? -4.951 2.697 -22.567 1.00 94.50 148 LEU A CA 1
ATOM 1223 C C . LEU A 1 148 ? -3.826 1.819 -23.129 1.00 94.50 148 LEU A C 1
ATOM 1225 O O . LEU A 1 148 ? -2.978 2.333 -23.858 1.00 94.50 148 LEU A O 1
ATOM 1229 N N . THR A 1 149 ? -3.809 0.525 -22.797 1.00 96.19 149 THR A N 1
ATOM 1230 C CA . THR A 1 149 ? -2.775 -0.436 -23.223 1.00 96.19 149 THR A CA 1
ATOM 1231 C C . THR A 1 149 ? -3.248 -1.890 -23.047 1.00 96.19 149 THR A C 1
ATOM 1233 O O . THR A 1 149 ? -4.395 -2.140 -22.668 1.00 96.19 149 THR A O 1
ATOM 1236 N N . GLN A 1 150 ? -2.392 -2.875 -23.345 1.00 97.50 150 GLN A N 1
ATOM 1237 C CA . GLN A 1 150 ? -2.705 -4.282 -23.089 1.00 97.50 150 GLN A CA 1
ATOM 1238 C C . GLN A 1 150 ? -2.888 -4.522 -21.590 1.00 97.50 150 GLN A C 1
ATOM 1240 O O . GLN A 1 150 ? -2.158 -3.982 -20.760 1.00 97.50 150 GLN A O 1
ATOM 1245 N N . CYS A 1 151 ? -3.862 -5.354 -21.230 1.00 98.00 151 CYS A N 1
ATOM 1246 C CA . CYS A 1 151 ? -4.190 -5.593 -19.835 1.00 98.00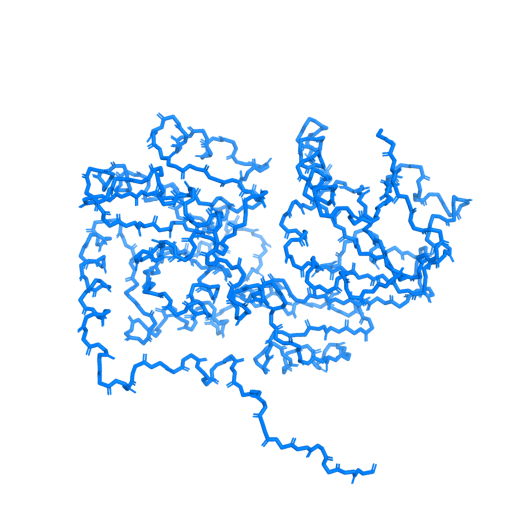 151 CYS A CA 1
ATOM 1247 C C . CYS A 1 151 ? -4.594 -7.046 -19.588 1.00 98.00 151 CYS A C 1
ATOM 1249 O O . CYS A 1 151 ? -5.389 -7.615 -20.343 1.00 98.00 151 CYS A O 1
ATOM 1251 N N . VAL A 1 152 ? -4.058 -7.614 -18.508 1.00 97.25 152 VAL A N 1
ATOM 1252 C CA . VAL A 1 152 ? -4.372 -8.957 -18.017 1.00 97.25 152 VAL A CA 1
ATOM 1253 C C . VAL A 1 152 ? -4.859 -8.856 -16.576 1.00 97.25 152 VAL A C 1
ATOM 1255 O O . VAL A 1 152 ? -4.257 -8.172 -15.754 1.00 97.25 152 VAL A O 1
ATOM 1258 N N . GLU A 1 153 ? -5.955 -9.544 -16.278 1.00 96.12 153 GLU A N 1
ATOM 1259 C CA . GLU A 1 153 ? -6.525 -9.640 -14.933 1.00 96.12 153 GLU A CA 1
ATOM 1260 C C . GLU A 1 153 ? -5.780 -10.725 -14.147 1.00 96.12 153 GLU A C 1
ATOM 1262 O O . GLU A 1 153 ? -5.776 -11.885 -14.557 1.00 96.12 153 GLU A O 1
ATOM 1267 N N . ILE A 1 154 ? -5.133 -10.348 -13.042 1.00 94.31 154 ILE A N 1
ATOM 1268 C CA . ILE A 1 154 ? -4.309 -11.257 -12.226 1.00 94.31 154 ILE A CA 1
ATOM 1269 C C . ILE A 1 154 ? -4.743 -11.336 -10.756 1.00 94.31 154 ILE A C 1
ATOM 1271 O O . ILE A 1 154 ? -4.134 -12.069 -9.982 1.00 94.31 154 ILE A O 1
ATOM 1275 N N . GLY A 1 155 ? -5.765 -10.581 -10.347 1.00 92.50 155 GLY A N 1
ATOM 1276 C CA . GLY A 1 155 ? -6.087 -10.425 -8.928 1.00 92.50 155 GLY A CA 1
ATOM 1277 C C . GLY A 1 155 ? -5.084 -9.514 -8.216 1.00 92.50 155 GLY A C 1
ATOM 1278 O O . GLY A 1 155 ? -4.405 -8.700 -8.840 1.00 92.50 155 GLY A O 1
ATOM 1279 N N . PHE A 1 156 ? -4.976 -9.637 -6.893 1.00 93.44 156 PHE A N 1
ATOM 1280 C CA . PHE A 1 156 ? -4.084 -8.792 -6.103 1.00 93.44 156 PHE A CA 1
ATOM 1281 C C . PHE A 1 156 ? -2.983 -9.616 -5.420 1.00 93.44 156 PHE A C 1
ATOM 1283 O O . PHE A 1 156 ? -3.182 -10.045 -4.284 1.00 93.44 156 PHE A O 1
ATOM 1290 N N . PRO A 1 157 ? -1.794 -9.779 -6.040 1.00 94.19 157 PRO A N 1
ATOM 1291 C CA . PRO A 1 157 ? -0.715 -10.615 -5.499 1.00 94.19 157 PRO A CA 1
ATOM 1292 C C . PRO A 1 157 ? -0.276 -10.264 -4.075 1.00 94.19 157 PRO A C 1
ATOM 1294 O O . PRO A 1 157 ? 0.187 -11.127 -3.328 1.00 94.19 157 PRO A O 1
ATOM 1297 N N . LYS A 1 158 ? -0.462 -9.006 -3.645 1.00 93.06 158 LYS A N 1
ATOM 1298 C CA . LYS A 1 158 ? -0.245 -8.601 -2.247 1.00 93.06 158 LYS A CA 1
ATOM 1299 C C . LYS A 1 158 ? -1.018 -9.502 -1.275 1.00 93.06 158 LYS A C 1
ATOM 1301 O O . LYS A 1 158 ? -0.483 -9.840 -0.229 1.00 93.06 158 LYS A O 1
ATOM 1306 N N . PHE A 1 159 ? -2.226 -9.929 -1.643 1.00 93.75 159 PHE A N 1
ATOM 1307 C CA . PHE A 1 159 ? -3.115 -10.787 -0.860 1.00 93.75 159 PHE A CA 1
ATOM 1308 C C . PHE A 1 159 ? -2.898 -12.294 -1.065 1.00 93.75 159 PHE A C 1
ATOM 1310 O O . PHE A 1 159 ? -3.581 -13.088 -0.420 1.00 93.75 159 PHE A O 1
ATOM 1317 N N . ASP A 1 160 ? -1.930 -12.728 -1.875 1.00 93.62 160 ASP A N 1
ATOM 1318 C CA . ASP A 1 160 ? -1.670 -14.164 -2.048 1.00 93.62 160 ASP A CA 1
ATOM 1319 C C . ASP A 1 160 ? -1.345 -14.841 -0.712 1.00 93.62 160 ASP A C 1
ATOM 1321 O O . ASP A 1 160 ? -1.798 -15.951 -0.447 1.00 93.62 160 ASP A O 1
ATOM 1325 N N . ASP A 1 161 ? -0.591 -14.177 0.168 1.00 91.62 161 ASP A N 1
ATOM 1326 C CA . ASP A 1 161 ? -0.273 -14.733 1.487 1.00 91.62 161 ASP A CA 1
ATOM 1327 C C . ASP A 1 161 ? -1.518 -14.836 2.388 1.00 91.62 161 ASP A C 1
ATOM 1329 O O . ASP A 1 161 ? -1.605 -15.760 3.199 1.00 91.62 161 ASP A O 1
ATOM 1333 N N . TRP A 1 162 ? -2.498 -13.940 2.217 1.00 92.38 162 TRP A N 1
ATOM 1334 C CA . TRP A 1 162 ? -3.781 -13.986 2.923 1.00 92.38 162 TRP A CA 1
ATOM 1335 C C . TRP A 1 162 ? -4.594 -15.214 2.507 1.00 92.38 162 TRP A C 1
ATOM 1337 O O . TRP A 1 162 ? -4.952 -16.030 3.356 1.00 92.38 162 TRP A O 1
ATOM 1347 N N . PHE A 1 163 ? -4.829 -15.388 1.203 1.00 91.00 163 PHE A N 1
ATOM 1348 C CA . PHE A 1 163 ? -5.653 -16.487 0.687 1.00 91.00 163 PHE A CA 1
ATOM 1349 C C . PHE A 1 163 ? -4.981 -17.858 0.808 1.00 91.00 163 PHE A C 1
ATOM 1351 O O . PHE A 1 163 ? -5.667 -18.873 0.887 1.00 91.00 163 PHE A O 1
ATOM 1358 N N . ASN A 1 164 ? -3.649 -17.898 0.889 1.00 90.25 164 ASN A N 1
ATOM 1359 C CA . ASN A 1 164 ? -2.893 -19.127 1.136 1.00 90.25 164 ASN A CA 1
ATOM 1360 C C . ASN A 1 164 ? -2.669 -19.425 2.634 1.00 90.25 164 ASN A C 1
ATOM 1362 O O . ASN A 1 164 ? -1.871 -20.306 2.956 1.00 90.25 164 ASN A O 1
ATOM 1366 N N . GLY A 1 165 ? -3.304 -18.690 3.558 1.00 87.88 165 GLY A N 1
ATOM 1367 C CA . GLY A 1 165 ? -3.221 -18.956 5.003 1.00 87.88 165 GLY A CA 1
ATOM 1368 C C . GLY A 1 165 ? -1.844 -18.702 5.633 1.00 87.88 165 G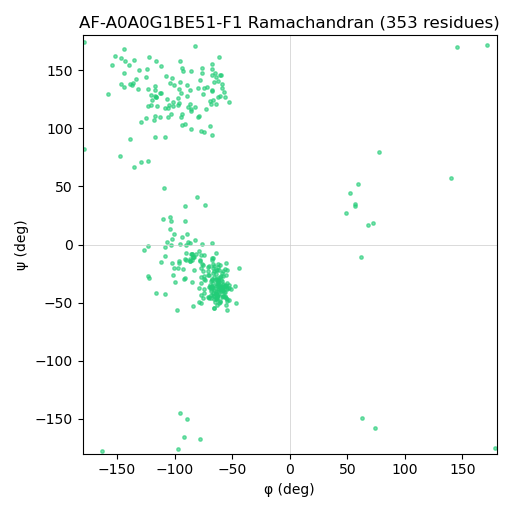LY A C 1
ATOM 1369 O O . GLY A 1 165 ? -1.564 -19.166 6.735 1.00 87.88 165 GLY A O 1
ATOM 1370 N N . LYS A 1 166 ? -0.955 -17.959 4.964 1.00 87.31 166 LYS A N 1
ATOM 1371 C CA . LYS A 1 166 ? 0.412 -17.691 5.454 1.00 87.31 166 LYS A CA 1
ATOM 1372 C C . LYS A 1 166 ? 0.467 -16.614 6.537 1.00 87.31 166 LYS A C 1
ATOM 1374 O O . LYS A 1 166 ? 1.473 -16.492 7.227 1.00 87.31 166 LYS A O 1
ATOM 1379 N N . ILE A 1 167 ? -0.617 -15.857 6.705 1.00 85.19 167 ILE A N 1
ATOM 1380 C CA . ILE A 1 167 ? -0.749 -14.791 7.710 1.00 85.19 167 ILE A CA 1
ATOM 1381 C C . ILE A 1 167 ? -1.208 -15.333 9.079 1.00 85.19 167 ILE A C 1
ATOM 1383 O O . ILE A 1 167 ? -1.153 -14.619 10.076 1.00 85.19 167 ILE A O 1
ATOM 1387 N N . ASP A 1 168 ? -1.594 -16.611 9.169 1.00 69.00 168 ASP A N 1
ATOM 1388 C CA . ASP A 1 168 ? -2.113 -17.236 10.401 1.00 69.00 168 ASP A CA 1
ATOM 1389 C C . ASP A 1 168 ? -1.024 -17.567 11.444 1.00 69.00 168 ASP A C 1
ATOM 1391 O O . ASP A 1 168 ? -1.318 -18.101 12.514 1.00 69.00 168 ASP A O 1
ATOM 1395 N N . GLY A 1 169 ? 0.239 -17.255 11.132 1.00 67.06 169 GLY A N 1
ATOM 1396 C CA . GLY A 1 169 ? 1.416 -17.592 11.929 1.00 67.06 169 GLY A CA 1
ATOM 1397 C C . GLY A 1 169 ? 1.908 -16.496 12.885 1.00 67.06 169 GLY A C 1
ATOM 1398 O O . GLY A 1 169 ? 1.140 -15.748 13.494 1.00 67.06 169 GLY A O 1
ATOM 1399 N N . ALA A 1 170 ? 3.236 -16.439 13.033 1.00 64.94 170 ALA A N 1
ATOM 1400 C CA . ALA A 1 170 ? 3.936 -15.648 14.046 1.00 64.94 170 ALA A CA 1
ATOM 1401 C C . ALA A 1 170 ? 3.648 -14.140 13.974 1.00 64.94 170 ALA A C 1
ATOM 1403 O O . ALA A 1 170 ? 3.478 -13.524 15.020 1.00 64.94 170 ALA A O 1
ATOM 1404 N N . ASP A 1 171 ? 3.520 -13.559 12.778 1.00 80.75 171 ASP A N 1
ATOM 1405 C CA . ASP A 1 171 ? 3.382 -12.104 12.622 1.00 80.75 171 ASP A CA 1
ATOM 1406 C C . ASP A 1 171 ? 2.065 -11.573 13.215 1.00 80.75 171 ASP A C 1
ATOM 1408 O O . ASP A 1 171 ? 2.060 -10.614 13.990 1.00 80.75 171 ASP A O 1
ATOM 1412 N N . ALA A 1 172 ? 0.932 -12.220 12.912 1.00 87.94 172 ALA A N 1
ATOM 1413 C CA . ALA A 1 172 ? -0.361 -11.840 13.483 1.00 87.94 172 ALA A CA 1
ATOM 1414 C C . ALA A 1 172 ? -0.439 -12.178 14.982 1.00 87.94 172 ALA A C 1
ATOM 1416 O O . ALA A 1 172 ? -1.001 -11.405 15.760 1.00 87.94 172 ALA A O 1
ATOM 1417 N N . GLY A 1 173 ? 0.149 -13.304 15.403 1.00 89.88 173 GLY A N 1
ATOM 1418 C CA . GLY A 1 173 ? 0.213 -13.710 16.809 1.00 89.88 173 GLY A CA 1
ATOM 1419 C C . GLY A 1 173 ? 1.019 -12.740 17.678 1.00 89.88 173 GLY A C 1
ATOM 1420 O O . GLY A 1 173 ? 0.537 -12.318 18.730 1.00 89.88 173 GLY A O 1
ATOM 1421 N N . GLU A 1 174 ? 2.205 -12.335 17.220 1.00 90.56 174 GLU A N 1
ATOM 1422 C CA . GLU A 1 174 ? 3.071 -11.365 17.901 1.00 90.56 174 GLU A CA 1
ATOM 1423 C C . GLU A 1 174 ? 2.427 -9.975 17.947 1.00 90.56 174 GLU A C 1
ATOM 1425 O O . GLU A 1 174 ? 2.505 -9.265 18.953 1.00 90.56 174 GLU A O 1
ATOM 1430 N N . LEU A 1 175 ? 1.752 -9.572 16.868 1.00 92.94 175 LEU A N 1
ATOM 1431 C CA . LEU A 1 175 ? 1.009 -8.322 16.858 1.00 92.94 175 LEU A CA 1
ATOM 1432 C C . LEU A 1 175 ? -0.140 -8.363 17.877 1.00 92.94 175 LEU A C 1
ATOM 1434 O O . LEU A 1 175 ? -0.287 -7.441 18.681 1.00 92.94 175 LEU A O 1
ATOM 1438 N N . LYS A 1 176 ? -0.910 -9.457 17.897 1.00 93.31 176 LYS A N 1
ATOM 1439 C CA . LYS A 1 176 ? -2.027 -9.654 18.829 1.00 93.31 176 LYS A CA 1
ATOM 1440 C C . LYS A 1 176 ? -1.568 -9.716 20.284 1.00 93.31 176 LYS A C 1
ATOM 1442 O O . LYS A 1 176 ? -2.266 -9.194 21.146 1.00 93.31 176 LYS A O 1
ATOM 1447 N N . SER A 1 177 ? -0.402 -10.296 20.579 1.00 93.88 177 SER A N 1
ATOM 1448 C CA . SER A 1 177 ? 0.112 -10.393 21.954 1.00 93.88 177 SER A CA 1
ATOM 1449 C C . SER A 1 177 ? 0.476 -9.040 22.569 1.00 93.88 177 SER A C 1
ATOM 1451 O O . SER A 1 177 ? 0.629 -8.944 23.784 1.00 93.88 177 SER A O 1
ATOM 1453 N N . LYS A 1 178 ? 0.624 -7.994 21.747 1.00 93.81 178 LYS A N 1
ATOM 1454 C CA . LYS A 1 178 ? 0.868 -6.615 22.194 1.00 93.81 178 LYS A CA 1
ATOM 1455 C C . LYS A 1 178 ? -0.432 -5.856 22.511 1.00 93.81 178 LYS A C 1
ATOM 1457 O O . LYS A 1 178 ? -0.358 -4.737 23.010 1.00 93.81 178 LYS A O 1
ATOM 1462 N N . MET A 1 179 ? -1.600 -6.427 22.205 1.00 96.00 179 MET A N 1
ATOM 1463 C CA . MET A 1 179 ? -2.917 -5.802 22.392 1.00 96.00 179 MET A CA 1
ATOM 1464 C C . MET A 1 179 ? -3.541 -6.185 23.746 1.00 96.00 179 MET A C 1
ATOM 1466 O O . MET A 1 179 ? -3.296 -7.277 24.257 1.00 96.00 179 MET A O 1
ATOM 1470 N N . ASP A 1 180 ? -4.390 -5.321 24.321 1.00 96.75 180 ASP A N 1
ATOM 1471 C CA . ASP A 1 180 ? -5.191 -5.676 25.504 1.00 96.75 180 ASP A CA 1
ATOM 1472 C C . ASP A 1 180 ? -6.311 -6.644 25.082 1.00 96.75 180 ASP A C 1
ATOM 1474 O O . ASP A 1 180 ? -7.193 -6.237 24.319 1.00 96.75 180 ASP A O 1
ATOM 1478 N N . PRO A 1 181 ? -6.334 -7.899 25.571 1.00 96.12 181 PRO A N 1
ATOM 1479 C CA . PRO A 1 181 ? -7.314 -8.897 25.141 1.00 96.12 181 PRO A CA 1
ATOM 1480 C C . PRO A 1 181 ? -8.7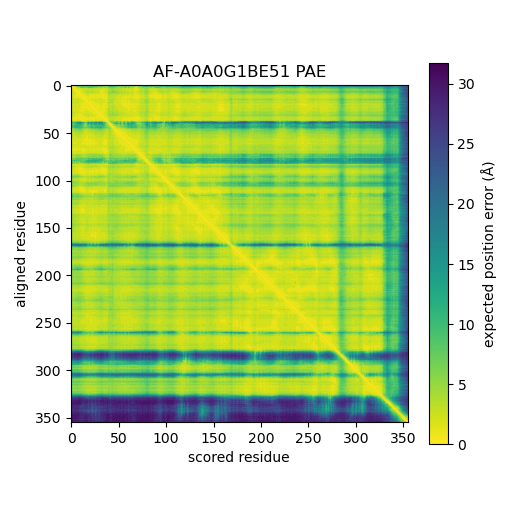55 -8.569 25.559 1.00 96.12 181 PRO A C 1
ATOM 1482 O O . PRO A 1 181 ? -9.684 -9.216 25.084 1.00 96.12 181 PRO A O 1
ATOM 1485 N N . ARG A 1 182 ? -8.961 -7.587 26.448 1.00 96.69 182 ARG A N 1
ATOM 1486 C CA . ARG A 1 182 ? -10.294 -7.131 26.880 1.00 96.69 182 ARG A CA 1
ATOM 1487 C C . ARG A 1 182 ? -10.882 -6.066 25.959 1.00 96.69 182 ARG A C 1
ATOM 1489 O O . ARG A 1 182 ? -12.055 -5.734 26.101 1.00 96.69 182 ARG A O 1
ATOM 1496 N N . LYS A 1 183 ? -10.072 -5.500 25.062 1.00 97.00 183 LYS A N 1
ATOM 1497 C CA . LYS A 1 183 ? -10.475 -4.442 24.137 1.00 97.00 183 LYS A CA 1
ATOM 1498 C C . LYS A 1 183 ? -10.581 -4.987 22.720 1.00 97.00 183 LYS A C 1
ATOM 1500 O O . LYS A 1 183 ? -9.772 -5.808 22.289 1.00 97.00 183 LYS A O 1
ATOM 1505 N N . LYS A 1 184 ? -11.547 -4.463 21.973 1.00 96.69 184 LYS A N 1
ATOM 1506 C CA . LYS A 1 184 ? -11.631 -4.644 20.522 1.00 96.69 184 LYS A CA 1
ATOM 1507 C C . LYS A 1 184 ? -10.479 -3.920 19.826 1.00 96.69 184 LYS A C 1
ATOM 1509 O O . LYS A 1 184 ? -9.971 -2.925 20.346 1.00 96.69 184 LYS A O 1
ATOM 1514 N N . THR A 1 185 ? -10.053 -4.425 18.671 1.00 97.94 185 THR A N 1
ATOM 1515 C CA . THR A 1 185 ? -8.930 -3.864 17.905 1.00 97.94 185 THR A CA 1
ATOM 1516 C C . THR A 1 185 ? -9.420 -3.111 16.677 1.00 97.94 185 THR A C 1
ATOM 1518 O O . THR A 1 185 ? -9.993 -3.702 15.763 1.00 97.94 185 THR A O 1
ATOM 1521 N N . LEU A 1 186 ? -9.148 -1.809 16.644 1.00 98.38 186 LEU A N 1
ATOM 1522 C CA . LEU A 1 186 ? -9.370 -0.933 15.502 1.00 98.38 186 LEU A CA 1
ATOM 1523 C C . LEU A 1 186 ? -8.085 -0.832 14.681 1.00 98.38 186 LEU A C 1
ATOM 1525 O O . LEU A 1 186 ? -7.017 -0.540 15.228 1.00 98.38 186 LEU A O 1
ATOM 1529 N N . LEU A 1 187 ? -8.196 -1.027 13.369 1.00 98.31 187 LEU A N 1
ATOM 1530 C CA . LEU A 1 187 ? -7.134 -0.707 12.421 1.00 98.31 187 LEU A CA 1
ATOM 1531 C C . LEU A 1 187 ? -7.499 0.561 11.657 1.00 98.31 187 LEU A C 1
ATOM 1533 O O . LEU A 1 187 ? -8.393 0.548 10.818 1.00 98.31 187 LEU A O 1
ATOM 1537 N N . TYR A 1 188 ? -6.791 1.646 11.937 1.00 98.19 188 TYR A N 1
ATOM 1538 C CA . TYR A 1 188 ? -6.972 2.932 11.285 1.00 98.19 188 TYR A CA 1
ATOM 1539 C C . TYR A 1 188 ? -5.965 3.116 10.139 1.00 98.19 188 TYR A C 1
ATOM 1541 O O . TYR A 1 188 ? -4.748 3.060 10.344 1.00 98.19 188 TYR A O 1
ATOM 1549 N N . LEU A 1 189 ? -6.497 3.333 8.932 1.00 96.62 189 LEU A N 1
ATOM 1550 C CA . LEU A 1 189 ? -5.791 3.409 7.650 1.00 96.62 189 LEU A CA 1
ATOM 1551 C C . LEU A 1 189 ? -6.074 4.753 6.951 1.00 96.62 189 LEU A C 1
ATOM 1553 O O . LEU A 1 189 ? -6.834 4.791 5.975 1.00 96.62 189 LEU A O 1
ATOM 1557 N N . PRO A 1 190 ? -5.514 5.866 7.450 1.00 94.56 190 PRO A N 1
ATOM 1558 C CA . PRO A 1 190 ? -5.733 7.181 6.864 1.00 94.56 190 PRO A CA 1
ATOM 1559 C C . PRO A 1 190 ? -4.925 7.401 5.579 1.00 94.56 190 PRO A C 1
ATOM 1561 O O . PRO A 1 190 ? -3.815 6.883 5.412 1.00 94.56 190 PRO A O 1
ATOM 1564 N N . THR A 1 191 ? -5.443 8.251 4.693 1.00 90.69 191 THR A N 1
ATOM 1565 C CA . THR A 1 191 ? -4.694 8.800 3.553 1.00 90.69 191 THR A CA 1
ATOM 1566 C C . THR A 1 191 ? -3.746 9.927 3.994 1.00 90.69 191 THR A C 1
ATOM 1568 O O . THR A 1 191 ? -3.444 10.093 5.177 1.00 90.69 191 THR A O 1
ATOM 1571 N N . HIS A 1 192 ? -3.204 10.679 3.036 1.00 88.12 192 HIS A N 1
ATOM 1572 C CA . HIS A 1 192 ? -2.209 11.732 3.235 1.00 88.12 192 HIS A CA 1
ATOM 1573 C C . HIS A 1 192 ? -2.712 13.077 2.694 1.00 88.12 192 HIS A C 1
ATOM 1575 O O . HIS A 1 192 ? -3.600 13.111 1.839 1.00 88.12 192 HIS A O 1
ATOM 1581 N N . GLY A 1 193 ? -2.091 14.173 3.138 1.00 84.81 193 GLY A N 1
ATOM 1582 C CA . GLY A 1 193 ? -2.404 15.525 2.666 1.00 84.81 193 GLY A CA 1
ATOM 1583 C C . GLY A 1 193 ? -3.839 15.948 2.990 1.00 84.81 193 GLY A C 1
ATOM 1584 O O . GLY A 1 193 ? -4.418 15.482 3.968 1.00 84.81 193 GLY A O 1
ATOM 1585 N N . ALA A 1 194 ? -4.427 16.796 2.142 1.00 80.50 194 ALA A N 1
ATOM 1586 C CA . ALA A 1 194 ? -5.765 17.366 2.347 1.00 80.50 194 ALA A CA 1
ATOM 1587 C C . ALA A 1 194 ? -6.904 16.326 2.389 1.00 80.50 194 ALA A C 1
ATOM 1589 O O . ALA A 1 194 ? -7.978 16.601 2.912 1.00 80.50 194 ALA A O 1
ATOM 1590 N N . LEU A 1 195 ? -6.676 15.119 1.862 1.00 79.81 195 LEU A N 1
ATOM 1591 C CA . LEU A 1 195 ? -7.654 14.025 1.907 1.00 79.81 195 LEU A CA 1
ATOM 1592 C C . LEU A 1 195 ? -7.606 13.237 3.225 1.00 79.81 195 LEU A C 1
ATOM 1594 O O . LEU A 1 195 ? -8.486 12.416 3.481 1.00 79.81 195 LEU A O 1
ATOM 1598 N N . SER A 1 196 ? -6.578 13.465 4.047 1.00 89.62 196 SER A N 1
ATOM 1599 C CA . SER A 1 196 ? -6.328 12.685 5.251 1.00 89.62 196 SER A CA 1
ATOM 1600 C C . SER A 1 196 ? -7.295 13.026 6.376 1.00 89.62 196 SER A C 1
ATOM 1602 O O . SER A 1 196 ? -7.488 14.183 6.748 1.00 89.62 196 SER A O 1
ATOM 1604 N N . SER A 1 197 ? -7.816 11.987 7.016 1.00 93.56 197 SER A N 1
ATOM 1605 C CA . SER A 1 197 ? -8.606 12.092 8.245 1.00 93.56 197 SER A CA 1
ATOM 1606 C C . SER A 1 197 ? -7.764 12.287 9.518 1.00 93.56 197 SER A C 1
ATOM 1608 O O . SER A 1 197 ? -8.331 12.523 10.590 1.00 93.56 197 SER A O 1
ATOM 1610 N N . LEU A 1 198 ? -6.424 12.237 9.426 1.00 94.69 198 LEU A N 1
ATOM 1611 C CA . LEU A 1 198 ? -5.512 12.264 10.579 1.00 94.69 198 LEU A CA 1
ATOM 1612 C C . LEU A 1 198 ? -5.758 13.442 11.517 1.00 94.69 198 LEU A C 1
ATOM 1614 O O . LEU A 1 198 ? -5.826 13.220 12.720 1.00 94.69 198 LEU A O 1
ATOM 1618 N N . GLU A 1 199 ? -5.885 14.660 10.989 1.00 92.50 199 GLU A N 1
ATOM 1619 C CA . GLU A 1 199 ? -6.044 15.862 11.817 1.00 92.50 199 GLU A CA 1
ATOM 1620 C C . GLU A 1 199 ? -7.465 15.977 12.369 1.00 92.50 199 GLU A C 1
ATOM 1622 O O . GLU A 1 199 ? -7.667 16.098 13.577 1.00 92.50 199 GLU A O 1
ATOM 1627 N N . LYS A 1 200 ? -8.462 15.851 11.485 1.00 93.69 200 LYS A N 1
ATOM 1628 C CA . LYS A 1 200 ? -9.885 16.022 11.809 1.00 93.69 200 LYS A CA 1
ATOM 1629 C C . LYS A 1 200 ? -10.368 15.065 12.906 1.00 93.69 200 LYS A C 1
ATOM 1631 O O . LYS A 1 200 ? -11.223 15.447 13.700 1.00 93.69 200 LYS A O 1
ATOM 1636 N N . TYR A 1 201 ? -9.840 13.840 12.964 1.00 95.75 201 TYR A N 1
ATOM 1637 C CA . TYR A 1 201 ? -10.316 12.801 13.888 1.00 95.75 201 TYR A CA 1
ATOM 1638 C C . TYR A 1 201 ? -9.374 12.524 15.072 1.00 95.75 201 TYR A C 1
ATOM 1640 O O . TYR A 1 201 ? -9.673 11.660 15.898 1.00 95.75 201 TYR A O 1
ATOM 1648 N N . ARG A 1 202 ? -8.252 13.242 15.215 1.00 95.19 202 ARG A N 1
ATOM 1649 C CA . ARG A 1 202 ? -7.226 12.902 16.222 1.00 95.19 202 ARG A CA 1
ATOM 1650 C C . ARG A 1 202 ? -7.727 12.929 17.672 1.00 95.19 202 ARG A C 1
ATOM 1652 O O . ARG A 1 202 ? -7.334 12.083 18.479 1.00 95.19 202 ARG A O 1
ATOM 1659 N N . GLU A 1 203 ? -8.610 13.874 17.998 1.00 95.94 203 GLU A N 1
ATOM 1660 C CA . GLU A 1 203 ? -9.135 14.045 19.359 1.00 95.94 203 GLU A CA 1
ATOM 1661 C C . GLU A 1 203 ? -10.092 12.907 19.728 1.00 95.94 203 GLU A C 1
ATOM 1663 O O . GLU A 1 203 ? -9.957 12.301 20.793 1.00 95.94 203 GLU A O 1
ATOM 1668 N N . ILE A 1 204 ? -11.004 12.537 18.817 1.00 96.75 204 ILE A N 1
ATOM 1669 C CA . ILE A 1 204 ? -11.919 11.416 19.064 1.00 96.75 204 ILE A CA 1
ATOM 1670 C C . ILE A 1 204 ? -11.155 10.091 19.137 1.00 96.75 204 ILE A C 1
ATOM 1672 O O . ILE A 1 204 ? -11.386 9.305 20.053 1.00 96.75 204 ILE A O 1
ATOM 1676 N N . PHE A 1 205 ? -10.169 9.864 18.262 1.00 97.19 205 PHE A N 1
ATOM 1677 C CA . PHE A 1 205 ? -9.310 8.683 18.360 1.00 97.19 205 PHE A CA 1
ATOM 1678 C C . PHE A 1 205 ? -8.568 8.625 19.698 1.00 97.19 205 PHE A C 1
ATOM 1680 O O . PHE A 1 205 ? -8.448 7.551 20.286 1.00 97.19 205 PHE A O 1
ATOM 1687 N N . SER A 1 206 ? -8.114 9.770 20.216 1.00 96.25 206 SER A N 1
ATOM 1688 C CA . SER A 1 206 ? -7.445 9.836 21.518 1.00 96.25 206 SER A CA 1
ATOM 1689 C C . SER A 1 206 ? -8.379 9.439 22.661 1.00 96.25 206 SER A C 1
ATOM 1691 O O . SER A 1 206 ? -7.950 8.695 23.546 1.00 96.25 206 SER A O 1
ATOM 1693 N N . ALA A 1 207 ? -9.648 9.858 22.613 1.00 95.94 207 ALA A N 1
ATOM 1694 C CA . ALA A 1 207 ? -10.674 9.468 23.581 1.00 95.94 207 ALA A CA 1
ATOM 1695 C C . ALA A 1 207 ? -11.024 7.967 23.505 1.00 95.94 207 ALA A C 1
ATOM 1697 O O . ALA A 1 207 ? -11.205 7.312 24.536 1.00 95.94 207 ALA A O 1
ATOM 1698 N N . LEU A 1 208 ? -11.054 7.394 22.298 1.00 96.81 208 LEU A N 1
ATOM 1699 C CA . LEU A 1 208 ? -11.414 5.992 22.063 1.00 96.81 208 LEU A CA 1
ATOM 1700 C C . LEU A 1 208 ? -10.361 4.984 22.558 1.00 96.81 208 LEU A C 1
ATOM 1702 O O . LEU A 1 208 ? -10.701 3.825 22.802 1.00 96.81 208 LEU A O 1
ATOM 1706 N N . ARG A 1 209 ? -9.104 5.389 22.794 1.00 95.62 209 ARG A N 1
ATOM 1707 C CA . ARG A 1 209 ? -8.030 4.483 23.271 1.00 95.62 209 ARG A CA 1
ATOM 1708 C C . ARG A 1 209 ? -8.327 3.800 24.607 1.00 95.62 209 ARG A C 1
ATOM 1710 O O . ARG A 1 209 ? -7.799 2.725 24.903 1.00 95.62 209 ARG A O 1
ATOM 1717 N N . ASN A 1 210 ? -9.178 4.396 25.439 1.00 94.44 210 ASN A N 1
ATOM 1718 C CA . ASN A 1 210 ? -9.590 3.764 26.693 1.00 94.44 210 ASN A CA 1
ATOM 1719 C C . ASN A 1 210 ? -10.505 2.552 26.458 1.00 94.44 210 ASN A C 1
ATOM 1721 O O . ASN A 1 210 ? -10.489 1.630 27.271 1.00 94.44 210 ASN A O 1
ATOM 1725 N N . LYS A 1 211 ? -11.228 2.519 25.334 1.00 96.69 211 LYS A N 1
ATOM 1726 C CA . LYS A 1 211 ? -12.180 1.463 24.962 1.00 96.69 211 LYS A CA 1
ATOM 1727 C C . LYS A 1 211 ? -11.597 0.455 23.964 1.00 96.69 211 LYS A C 1
ATOM 1729 O O . LYS A 1 211 ? -11.902 -0.729 24.053 1.00 96.69 211 LYS A O 1
ATOM 1734 N N . TYR A 1 212 ? -10.704 0.900 23.080 1.00 97.94 212 TYR A N 1
ATOM 1735 C CA . TYR A 1 212 ? -10.178 0.099 21.972 1.00 97.94 212 TYR A CA 1
ATOM 1736 C C . TYR A 1 212 ? -8.649 -0.001 21.981 1.00 97.94 212 TYR A C 1
ATOM 1738 O O . TYR A 1 212 ? -7.954 0.922 22.408 1.00 97.94 212 TYR A O 1
ATOM 1746 N N . ASN A 1 213 ? -8.117 -1.107 21.459 1.00 98.06 213 ASN A N 1
ATOM 1747 C CA . ASN A 1 213 ? -6.761 -1.127 20.915 1.00 98.06 213 ASN A CA 1
ATOM 1748 C C . ASN A 1 213 ? -6.799 -0.413 19.560 1.00 98.06 213 ASN A C 1
ATOM 1750 O O . ASN A 1 213 ? -7.654 -0.736 18.740 1.00 98.06 213 ASN A O 1
ATOM 1754 N N . ILE A 1 214 ? -5.908 0.549 19.314 1.00 98.06 214 ILE A N 1
ATOM 1755 C CA . ILE A 1 214 ? -5.922 1.333 18.070 1.00 98.06 214 ILE A CA 1
ATOM 1756 C C . ILE A 1 214 ? -4.559 1.230 17.391 1.00 98.06 214 ILE A C 1
ATOM 1758 O O . ILE A 1 214 ? -3.571 1.797 17.867 1.00 98.06 214 ILE A O 1
ATOM 1762 N N . LEU A 1 215 ? -4.535 0.500 16.277 1.00 98.31 215 LEU A N 1
ATOM 1763 C CA . LEU A 1 215 ? -3.410 0.409 15.355 1.00 98.31 215 LEU A CA 1
ATOM 1764 C C . LEU A 1 215 ? -3.563 1.521 14.316 1.00 98.31 215 LEU A C 1
ATOM 1766 O O . LEU A 1 215 ? -4.610 1.622 13.681 1.00 98.31 215 LEU A O 1
ATOM 1770 N N . VAL A 1 216 ? -2.533 2.336 14.114 1.00 98.12 216 VAL A N 1
ATOM 1771 C CA . VAL A 1 216 ? -2.520 3.391 13.092 1.00 98.12 216 VAL A CA 1
ATOM 1772 C C . VAL A 1 216 ? -1.423 3.072 12.092 1.00 98.12 216 VAL A C 1
ATOM 1774 O O . VAL A 1 216 ? -0.241 3.152 12.430 1.00 98.12 216 VAL A O 1
ATOM 1777 N N . LYS A 1 217 ? -1.800 2.706 10.864 1.00 97.31 217 LYS A N 1
ATOM 1778 C CA . LYS A 1 217 ? -0.838 2.468 9.783 1.00 97.31 217 LYS A CA 1
ATOM 1779 C C . LYS A 1 217 ? -0.841 3.654 8.830 1.00 97.31 217 LYS A C 1
ATOM 1781 O O . LYS A 1 217 ? -1.816 3.886 8.121 1.00 97.31 217 LYS A O 1
ATOM 1786 N N . PHE A 1 218 ? 0.258 4.395 8.800 1.00 95.31 218 PHE A N 1
ATOM 1787 C CA . PHE A 1 218 ? 0.364 5.590 7.974 1.00 95.31 218 PHE A CA 1
ATOM 1788 C C . PHE A 1 218 ? 0.570 5.259 6.495 1.00 95.31 218 PHE A C 1
ATOM 1790 O O . PHE A 1 218 ? 1.245 4.293 6.129 1.00 95.31 218 PHE A O 1
ATOM 1797 N N . HIS A 1 219 ? 0.034 6.124 5.637 1.00 91.62 219 HIS A N 1
ATOM 1798 C CA . HIS A 1 219 ? 0.362 6.145 4.217 1.00 91.62 219 HIS A CA 1
ATOM 1799 C C . HIS A 1 219 ? 1.853 6.504 4.011 1.00 91.62 219 HIS A C 1
ATOM 1801 O O . HIS A 1 219 ? 2.341 7.386 4.722 1.00 91.62 219 HIS A O 1
ATOM 1807 N N . PRO A 1 220 ? 2.566 5.932 3.012 1.00 88.75 220 PRO A N 1
ATOM 1808 C CA . PRO A 1 220 ? 3.974 6.253 2.734 1.00 88.75 220 PRO A CA 1
ATOM 1809 C C . PRO A 1 220 ? 4.263 7.761 2.706 1.00 88.75 220 PRO A C 1
ATOM 1811 O O . PRO A 1 220 ? 5.115 8.256 3.431 1.00 88.75 220 PRO A O 1
ATOM 1814 N N . ARG A 1 221 ? 3.474 8.535 1.949 1.00 86.44 221 ARG A N 1
ATOM 1815 C CA . ARG A 1 221 ? 3.618 10.003 1.908 1.00 86.44 221 ARG A CA 1
ATOM 1816 C C . ARG A 1 221 ? 3.477 10.688 3.273 1.00 86.44 221 ARG A C 1
ATOM 1818 O O . ARG A 1 221 ? 4.175 11.662 3.506 1.00 86.44 221 ARG A O 1
ATOM 1825 N N . THR A 1 222 ? 2.636 10.188 4.179 1.00 90.31 222 THR A N 1
ATOM 1826 C CA . THR A 1 222 ? 2.540 10.727 5.547 1.00 90.31 222 THR A CA 1
ATOM 1827 C C . THR A 1 222 ? 3.811 10.420 6.339 1.00 90.31 222 THR A C 1
ATOM 1829 O O . THR A 1 222 ? 4.348 11.305 6.994 1.00 90.31 222 THR A O 1
ATOM 1832 N N . VAL A 1 223 ? 4.338 9.193 6.238 1.00 89.00 223 VAL A N 1
ATOM 1833 C CA . VAL A 1 223 ? 5.586 8.781 6.912 1.00 89.00 223 VAL A CA 1
ATOM 1834 C C . VAL A 1 223 ? 6.750 9.696 6.535 1.00 89.00 223 VAL A C 1
ATOM 1836 O O . VAL A 1 223 ? 7.524 10.097 7.406 1.00 89.00 223 VAL A O 1
ATOM 1839 N N . TRP A 1 224 ? 6.865 10.017 5.245 1.00 85.88 224 TRP A N 1
ATOM 1840 C CA . TRP A 1 224 ? 8.036 10.691 4.686 1.00 85.88 224 TRP A CA 1
ATOM 1841 C C . TRP A 1 224 ? 7.883 12.213 4.551 1.00 85.88 224 TRP A C 1
ATOM 1843 O O . TRP A 1 224 ? 8.893 12.908 4.503 1.00 85.88 224 TRP A O 1
ATOM 1853 N N . HIS A 1 225 ? 6.657 12.751 4.536 1.00 83.94 225 HIS A N 1
ATOM 1854 C CA . HIS A 1 225 ? 6.414 14.186 4.311 1.00 83.94 225 HIS A CA 1
ATOM 1855 C C . HIS A 1 225 ? 5.565 14.875 5.389 1.00 83.94 225 HIS A C 1
ATOM 1857 O O . HIS A 1 225 ? 5.420 16.092 5.340 1.00 83.94 225 HIS A O 1
ATOM 1863 N N . ASP A 1 226 ? 5.035 14.142 6.375 1.00 88.56 226 ASP A N 1
ATOM 1864 C CA . ASP A 1 226 ? 4.224 14.707 7.461 1.00 88.56 226 ASP A CA 1
ATOM 1865 C C . ASP A 1 226 ? 4.632 14.131 8.827 1.00 88.56 226 ASP A C 1
ATOM 1867 O O . ASP A 1 226 ? 3.915 13.380 9.500 1.00 88.56 226 ASP A O 1
ATOM 1871 N N . SER A 1 227 ? 5.852 14.477 9.244 1.00 88.12 227 SER A N 1
ATOM 1872 C CA . SER A 1 227 ? 6.415 14.018 10.516 1.00 88.12 227 SER A CA 1
ATOM 1873 C C . SER A 1 227 ? 5.632 14.528 11.730 1.00 88.12 227 SER A C 1
ATOM 1875 O O . SER A 1 227 ? 5.637 13.859 12.764 1.00 88.12 227 SER A O 1
ATOM 1877 N N . GLY A 1 228 ? 4.933 15.663 11.601 1.00 92.38 228 GLY A N 1
ATOM 1878 C CA . GLY A 1 228 ? 4.087 16.240 12.643 1.00 92.38 228 GLY A CA 1
ATOM 1879 C C . GLY A 1 228 ? 2.926 15.318 13.003 1.00 92.38 228 GLY A C 1
ATOM 1880 O O . GLY A 1 228 ? 2.789 14.945 14.172 1.00 92.38 228 GLY A O 1
ATOM 1881 N N . GLN A 1 229 ? 2.165 14.859 12.002 1.00 92.94 229 GLN A N 1
ATOM 1882 C CA . GLN A 1 229 ? 1.079 13.906 12.240 1.00 92.94 229 GLN A CA 1
ATOM 1883 C C . GLN A 1 229 ? 1.615 12.581 12.786 1.00 92.94 229 GLN A C 1
ATOM 1885 O O . GLN A 1 229 ? 1.091 12.061 13.771 1.00 92.94 229 GLN A O 1
ATOM 1890 N N . VAL A 1 230 ? 2.705 12.047 12.229 1.00 94.00 230 VAL A N 1
ATOM 1891 C CA . VAL A 1 230 ? 3.307 10.800 12.739 1.00 94.00 230 VAL A CA 1
ATOM 1892 C C . VAL A 1 230 ? 3.713 10.937 14.211 1.00 94.00 230 VAL A C 1
ATOM 1894 O O . VAL A 1 230 ? 3.444 10.042 15.019 1.00 94.00 230 VAL A O 1
ATOM 1897 N N . LEU A 1 231 ? 4.352 12.051 14.574 1.00 95.25 231 LEU A N 1
ATOM 1898 C CA . LEU A 1 231 ? 4.825 12.305 15.931 1.00 95.25 231 LEU A CA 1
ATOM 1899 C C . LEU A 1 231 ? 3.668 12.517 16.911 1.00 95.25 231 LEU A C 1
ATOM 1901 O O . LEU A 1 231 ? 3.753 12.029 18.037 1.00 95.25 231 LEU A O 1
ATOM 1905 N N . PHE A 1 232 ? 2.577 13.168 16.491 1.00 96.00 232 PHE A N 1
ATOM 1906 C CA . PHE A 1 232 ? 1.374 13.314 17.312 1.00 96.00 232 PHE A CA 1
ATOM 1907 C C . PHE A 1 232 ? 0.874 11.949 17.792 1.00 96.00 232 PHE A C 1
ATOM 1909 O O . PHE A 1 232 ? 0.772 11.720 18.997 1.00 96.00 232 PHE A O 1
ATOM 1916 N N . TYR A 1 233 ? 0.609 11.017 16.876 1.00 96.81 233 TYR A N 1
ATOM 1917 C CA . TYR A 1 233 ? 0.064 9.705 17.235 1.00 96.81 233 TYR A CA 1
ATOM 1918 C C . TYR A 1 233 ? 1.085 8.864 18.023 1.00 96.81 233 TYR A C 1
ATOM 1920 O O . TYR A 1 233 ? 0.715 8.176 18.974 1.00 96.81 233 TYR A O 1
ATOM 1928 N N . LYS A 1 234 ? 2.384 8.961 17.706 1.00 95.12 234 LYS A N 1
ATOM 1929 C CA . LYS A 1 234 ? 3.438 8.298 18.497 1.00 95.12 234 LYS A CA 1
ATOM 1930 C C . LYS A 1 234 ? 3.484 8.795 19.943 1.00 95.12 234 LYS A C 1
ATOM 1932 O O . LYS A 1 234 ? 3.450 7.988 20.870 1.00 95.12 234 LYS A O 1
ATOM 1937 N N . ASN A 1 235 ? 3.518 10.110 20.141 1.00 96.25 235 ASN A N 1
ATOM 1938 C CA . ASN A 1 235 ? 3.614 10.721 21.469 1.00 96.25 235 ASN A CA 1
ATOM 1939 C C . ASN A 1 235 ? 2.321 10.572 22.273 1.00 96.25 235 ASN A C 1
ATOM 1941 O O . ASN A 1 235 ? 2.356 10.511 23.499 1.00 96.25 235 ASN A O 1
ATOM 1945 N N . ASN A 1 236 ? 1.186 10.447 21.587 1.00 94.69 236 ASN A N 1
ATOM 1946 C CA . ASN A 1 236 ? -0.103 10.155 22.194 1.00 94.69 236 ASN A CA 1
ATOM 1947 C C . ASN A 1 236 ? -0.377 8.652 22.252 1.00 94.69 236 ASN A C 1
ATOM 1949 O O . ASN A 1 236 ? -1.526 8.260 22.146 1.00 94.69 236 ASN A O 1
ATOM 1953 N N . GLY A 1 237 ? 0.637 7.798 22.428 1.00 92.31 237 GLY A N 1
ATOM 1954 C CA . GLY A 1 237 ? 0.482 6.393 22.830 1.00 92.31 237 GLY A CA 1
ATOM 1955 C C . GLY A 1 237 ? -0.405 5.528 21.927 1.00 92.31 237 GLY A C 1
ATOM 1956 O O . GLY A 1 237 ? -1.106 4.655 22.439 1.00 92.31 237 GLY A O 1
ATOM 1957 N N . PHE A 1 238 ? -0.423 5.788 20.618 1.00 96.38 238 PHE A N 1
ATOM 1958 C CA . PHE A 1 238 ? -1.017 4.888 19.630 1.00 96.38 238 PHE A CA 1
ATOM 1959 C C . PHE A 1 238 ? -0.003 3.821 19.201 1.00 96.38 238 PHE A C 1
ATOM 1961 O O . PHE A 1 238 ? 1.202 4.080 19.134 1.00 96.38 238 PHE A O 1
ATOM 1968 N N . ALA A 1 239 ? -0.488 2.629 18.845 1.00 96.44 239 ALA A N 1
ATOM 1969 C CA . ALA A 1 239 ? 0.340 1.629 18.181 1.00 96.44 239 ALA A CA 1
ATOM 1970 C C . ALA A 1 239 ? 0.498 2.039 16.710 1.00 96.44 239 ALA A C 1
ATOM 1972 O O . ALA A 1 239 ? -0.407 1.846 15.902 1.00 96.44 239 ALA A O 1
ATOM 1973 N N . THR A 1 240 ? 1.617 2.681 16.381 1.00 96.94 240 THR A N 1
ATOM 1974 C CA . THR A 1 240 ? 1.837 3.272 15.055 1.00 96.94 240 THR A CA 1
ATOM 1975 C C . THR A 1 240 ? 2.752 2.424 14.182 1.00 96.94 240 THR A C 1
ATOM 1977 O O . THR A 1 240 ? 3.730 1.855 14.664 1.00 96.94 240 THR A O 1
ATOM 1980 N N . TYR A 1 241 ? 2.455 2.392 12.886 1.00 96.00 241 TYR A N 1
ATOM 1981 C CA . TYR A 1 241 ? 3.187 1.624 11.886 1.00 96.00 241 TYR A CA 1
ATOM 1982 C C . TYR A 1 241 ? 3.401 2.466 10.633 1.00 96.00 241 TYR A C 1
ATOM 1984 O O . TYR A 1 241 ? 2.507 3.195 10.200 1.00 96.00 241 TYR A O 1
ATOM 1992 N N . ASP A 1 242 ? 4.592 2.370 10.052 1.00 93.62 242 ASP A N 1
ATOM 1993 C CA . ASP A 1 242 ? 4.926 3.034 8.796 1.00 93.62 242 ASP A CA 1
ATOM 1994 C C . ASP A 1 242 ? 4.643 2.126 7.583 1.00 93.62 242 ASP A C 1
ATOM 1996 O O . ASP A 1 242 ? 3.898 1.137 7.656 1.00 93.62 242 ASP A O 1
ATOM 2000 N N . ASP A 1 243 ? 5.175 2.499 6.424 1.00 90.62 243 ASP A N 1
ATOM 2001 C CA . ASP A 1 243 ? 5.000 1.773 5.174 1.00 90.62 243 ASP A CA 1
ATOM 2002 C C . ASP A 1 243 ? 5.863 0.511 5.059 1.00 90.62 243 ASP A C 1
ATOM 2004 O O . ASP A 1 243 ? 5.604 -0.293 4.163 1.00 90.62 243 ASP A O 1
ATOM 2008 N N . SER A 1 244 ? 6.810 0.286 5.978 1.00 92.69 244 SER A N 1
ATOM 2009 C CA . SER A 1 244 ? 7.576 -0.962 6.059 1.00 92.69 244 SER A CA 1
ATOM 2010 C C . SER A 1 244 ? 6.791 -2.105 6.696 1.00 92.69 244 SER A C 1
ATOM 2012 O O . SER A 1 244 ? 7.116 -3.267 6.471 1.00 92.69 244 SER A O 1
ATOM 2014 N N . ALA A 1 245 ? 5.733 -1.807 7.451 1.00 93.50 245 ALA A N 1
ATOM 2015 C CA . ALA A 1 245 ? 4.901 -2.826 8.074 1.00 93.50 245 ALA A CA 1
ATOM 2016 C C . ALA A 1 245 ? 3.897 -3.439 7.083 1.00 93.50 245 ALA A C 1
ATOM 2018 O O . ALA A 1 245 ? 3.203 -2.708 6.363 1.00 93.50 245 ALA A O 1
ATOM 2019 N N . ASP A 1 246 ? 3.772 -4.769 7.099 1.00 93.50 246 ASP A N 1
ATOM 2020 C CA . ASP A 1 246 ? 2.746 -5.491 6.343 1.00 93.50 246 ASP A CA 1
ATOM 2021 C C . ASP A 1 246 ? 1.358 -5.183 6.922 1.00 93.50 246 ASP A C 1
ATOM 2023 O O . ASP A 1 246 ? 1.138 -5.224 8.135 1.00 93.50 246 ASP A O 1
ATOM 2027 N N . ILE A 1 247 ? 0.408 -4.863 6.046 1.00 94.56 247 ILE A N 1
ATOM 2028 C CA . ILE A 1 247 ? -0.974 -4.591 6.437 1.00 94.56 247 ILE A CA 1
ATOM 2029 C C . ILE A 1 247 ? -1.745 -5.880 6.748 1.00 94.56 247 ILE A C 1
ATOM 2031 O O . ILE A 1 247 ? -2.671 -5.849 7.557 1.00 94.56 247 ILE A O 1
ATOM 2035 N N . LEU A 1 248 ? -1.379 -7.018 6.147 1.00 95.50 248 LEU A N 1
ATOM 2036 C CA . LEU A 1 248 ? -2.173 -8.244 6.249 1.00 95.50 248 LEU A CA 1
ATOM 2037 C C . LEU A 1 248 ? -2.272 -8.794 7.684 1.00 95.50 248 LEU A C 1
ATOM 2039 O O . LEU A 1 248 ? -3.389 -9.110 8.104 1.00 95.50 248 LEU A O 1
ATOM 2043 N N . PRO A 1 249 ? -1.189 -8.858 8.491 1.00 96.00 249 PRO A N 1
ATOM 2044 C CA . PRO A 1 249 ? -1.300 -9.251 9.896 1.00 96.00 249 PRO A CA 1
ATOM 2045 C C . PRO A 1 249 ? -2.186 -8.301 10.711 1.00 96.00 249 PRO A C 1
ATOM 2047 O O . PRO A 1 249 ? -2.925 -8.744 11.590 1.00 96.00 249 PRO A O 1
ATOM 2050 N N . MET A 1 250 ? -2.165 -7.001 10.395 1.00 97.00 250 MET A N 1
ATOM 2051 C CA . MET A 1 250 ? -3.015 -6.008 11.060 1.00 97.00 250 MET A CA 1
ATOM 2052 C C . MET A 1 250 ? -4.484 -6.222 10.715 1.00 97.00 250 MET A C 1
ATOM 2054 O O . MET A 1 250 ? -5.321 -6.252 11.614 1.00 97.00 250 MET A O 1
ATOM 2058 N N . LEU A 1 251 ? -4.791 -6.429 9.429 1.00 96.00 251 LEU A N 1
ATOM 2059 C CA . LEU A 1 251 ? -6.135 -6.784 8.979 1.00 96.00 251 LEU A CA 1
ATOM 2060 C C . LEU A 1 251 ? -6.609 -8.034 9.709 1.00 96.00 251 LEU A C 1
ATOM 2062 O O . LEU A 1 251 ? -7.719 -8.043 10.234 1.00 96.00 251 LEU A O 1
ATOM 2066 N N . LYS A 1 252 ? -5.766 -9.070 9.819 1.00 94.81 252 LYS A N 1
ATOM 2067 C CA . LYS A 1 252 ? -6.130 -10.338 10.462 1.00 94.81 252 LYS A CA 1
ATOM 2068 C C . LYS A 1 252 ? -6.648 -10.129 11.884 1.00 94.81 252 LYS A C 1
ATOM 2070 O O . LYS A 1 252 ? -7.702 -10.678 12.209 1.00 94.81 252 LYS A O 1
ATOM 2075 N N . ILE A 1 253 ? -5.956 -9.320 12.687 1.00 95.62 253 ILE A N 1
ATOM 2076 C CA . ILE A 1 253 ? -6.303 -9.099 14.098 1.00 95.62 253 ILE A CA 1
ATOM 2077 C C . ILE A 1 253 ? -7.342 -7.995 14.324 1.00 95.62 253 ILE A C 1
ATOM 2079 O O . ILE A 1 253 ? -7.881 -7.903 15.424 1.00 95.62 253 ILE A O 1
ATOM 2083 N N . ALA A 1 254 ? -7.617 -7.164 13.316 1.00 96.56 254 ALA A N 1
ATOM 2084 C CA . ALA A 1 254 ? -8.598 -6.095 13.417 1.00 96.56 254 ALA A CA 1
ATOM 2085 C C . ALA A 1 254 ? -10.021 -6.658 13.543 1.00 96.56 254 ALA A C 1
ATOM 2087 O O . ALA A 1 254 ? -10.445 -7.523 12.763 1.00 96.56 254 ALA A O 1
ATOM 2088 N N . ASP A 1 255 ? -10.761 -6.126 14.515 1.00 95.94 255 ASP A N 1
ATOM 2089 C CA . ASP A 1 255 ? -12.201 -6.320 14.638 1.00 95.94 255 ASP A CA 1
ATOM 2090 C C . ASP A 1 255 ? -12.949 -5.440 13.635 1.00 95.94 255 ASP A C 1
ATOM 2092 O O . ASP A 1 255 ? -13.874 -5.940 12.991 1.00 95.94 255 ASP A O 1
ATOM 2096 N N . ILE A 1 256 ? -12.510 -4.180 13.502 1.00 96.19 256 ILE A N 1
ATOM 2097 C CA . ILE A 1 256 ? -13.044 -3.153 12.599 1.00 96.19 256 ILE A CA 1
ATOM 2098 C C . ILE A 1 256 ? -11.871 -2.416 11.949 1.00 96.19 256 ILE A C 1
ATOM 2100 O O . ILE A 1 256 ? -10.888 -2.067 12.612 1.00 96.19 256 ILE A O 1
ATOM 2104 N N . VAL A 1 257 ? -11.987 -2.156 10.653 1.00 96.94 257 VAL A N 1
ATOM 2105 C CA . VAL A 1 257 ? -11.081 -1.290 9.904 1.00 96.94 257 VAL A CA 1
ATOM 2106 C C . VAL A 1 257 ? -11.740 0.069 9.722 1.00 96.94 257 VAL A C 1
ATOM 2108 O O . VAL A 1 257 ? -12.925 0.163 9.426 1.00 96.94 257 VAL A O 1
ATOM 2111 N N . ILE A 1 258 ? -10.969 1.133 9.899 1.00 96.81 258 ILE A N 1
ATOM 2112 C CA . ILE A 1 258 ? -11.404 2.506 9.675 1.00 96.81 258 ILE A CA 1
ATOM 2113 C C . ILE A 1 258 ? -10.498 3.090 8.602 1.00 96.81 258 ILE A C 1
ATOM 2115 O O . ILE A 1 258 ? -9.278 3.093 8.761 1.00 96.81 258 ILE A O 1
ATOM 2119 N N . SER A 1 259 ? -11.064 3.590 7.513 1.00 93.81 259 SER A N 1
ATOM 2120 C CA . SER A 1 259 ? -10.296 4.247 6.453 1.00 93.81 259 SER A CA 1
ATOM 2121 C C . SER A 1 259 ? -11.053 5.464 5.941 1.00 93.81 259 SER A C 1
ATOM 2123 O O . SER A 1 259 ? -12.269 5.538 6.066 1.00 93.81 259 SER A O 1
ATOM 2125 N N . ASP A 1 260 ? -10.343 6.440 5.392 1.00 88.69 260 ASP A N 1
ATOM 2126 C CA . ASP A 1 260 ? -10.961 7.507 4.602 1.00 88.69 260 ASP A CA 1
ATOM 2127 C C . ASP A 1 260 ? -11.034 7.076 3.117 1.00 88.69 260 ASP A C 1
ATOM 2129 O O . ASP A 1 260 ? -11.172 5.890 2.818 1.00 88.69 260 ASP A O 1
ATOM 2133 N N . SER A 1 261 ? -10.983 7.997 2.151 1.00 73.12 261 SER A N 1
ATOM 2134 C CA . SER A 1 261 ? -11.082 7.701 0.705 1.00 73.12 261 SER A CA 1
ATOM 2135 C C . SER A 1 261 ? -9.830 7.043 0.091 1.00 73.12 261 SER A C 1
ATOM 2137 O O . SER A 1 261 ? -9.468 7.331 -1.051 1.00 73.12 261 SER A O 1
ATOM 2139 N N . GLY A 1 262 ? -9.118 6.205 0.844 1.00 79.69 262 GLY A N 1
ATOM 2140 C CA . GLY A 1 262 ? -7.902 5.526 0.401 1.00 79.69 262 GLY A CA 1
ATOM 2141 C C . GLY A 1 262 ? -8.138 4.117 -0.136 1.00 79.69 262 GLY A C 1
ATOM 2142 O O . GLY A 1 262 ? -9.078 3.432 0.255 1.00 79.69 262 GLY A O 1
ATOM 2143 N N . GLY A 1 263 ? -7.205 3.629 -0.960 1.00 83.50 263 GLY A N 1
ATOM 2144 C CA . GLY A 1 263 ? -7.232 2.250 -1.468 1.00 83.50 263 GLY A CA 1
ATOM 2145 C C . GLY A 1 263 ? -7.174 1.171 -0.384 1.00 83.50 263 GLY A C 1
ATOM 2146 O O . GLY A 1 263 ? -7.578 0.037 -0.611 1.00 83.50 263 GLY A O 1
ATOM 2147 N N . ALA A 1 264 ? -6.747 1.537 0.824 1.00 87.12 264 ALA A N 1
ATOM 2148 C CA . ALA A 1 264 ? -6.727 0.656 1.983 1.00 87.12 264 ALA A CA 1
ATOM 2149 C C . ALA A 1 264 ? -8.142 0.260 2.470 1.00 87.12 264 ALA A C 1
ATOM 2151 O O . ALA A 1 264 ? -8.299 -0.775 3.115 1.00 87.12 264 ALA A O 1
ATOM 2152 N N . ALA A 1 265 ? -9.185 1.024 2.117 1.00 88.88 265 ALA A N 1
ATOM 2153 C CA . ALA A 1 265 ? -10.572 0.601 2.307 1.00 88.88 265 ALA A CA 1
ATOM 2154 C C . ALA A 1 265 ? -10.883 -0.669 1.494 1.00 88.88 265 ALA A C 1
ATOM 2156 O O . ALA A 1 265 ? -11.519 -1.589 1.997 1.00 88.88 265 ALA A O 1
ATOM 2157 N N . PHE A 1 266 ? -10.370 -0.768 0.266 1.00 88.81 266 PHE A N 1
ATOM 2158 C CA . PHE A 1 266 ? -10.570 -1.938 -0.592 1.00 88.81 266 PHE A CA 1
ATOM 2159 C C . PHE A 1 266 ? -9.746 -3.143 -0.132 1.00 88.81 266 PHE A C 1
ATOM 2161 O O . PHE A 1 266 ? -10.218 -4.268 -0.260 1.00 88.81 266 PHE A O 1
ATOM 2168 N N . ASP A 1 267 ? -8.578 -2.920 0.483 1.00 91.56 267 ASP A N 1
ATOM 2169 C CA . ASP A 1 267 ? -7.840 -3.976 1.191 1.00 91.56 267 ASP A CA 1
ATOM 2170 C C . ASP A 1 267 ? -8.702 -4.597 2.307 1.00 91.56 267 ASP A C 1
ATOM 2172 O O . ASP A 1 267 ? -8.752 -5.817 2.458 1.00 91.56 267 ASP A O 1
ATOM 2176 N N . ALA A 1 268 ? -9.397 -3.760 3.086 1.00 91.44 268 ALA A N 1
ATOM 2177 C CA . ALA A 1 268 ? -10.273 -4.210 4.165 1.00 91.44 268 ALA A CA 1
ATOM 2178 C C . ALA A 1 268 ? -11.460 -5.023 3.643 1.00 91.44 268 ALA A C 1
ATOM 2180 O O . ALA A 1 268 ? -11.790 -6.064 4.206 1.00 91.44 268 ALA A O 1
ATOM 2181 N N . LEU A 1 269 ? -12.062 -4.568 2.546 1.00 87.38 269 LEU A N 1
ATOM 2182 C CA . LEU A 1 269 ? -13.182 -5.255 1.917 1.00 87.38 269 LEU A CA 1
ATOM 2183 C C . LEU A 1 269 ? -12.760 -6.584 1.286 1.00 87.38 269 LEU A C 1
ATOM 2185 O O . LEU A 1 269 ? -13.459 -7.579 1.449 1.00 87.38 269 LEU A O 1
ATOM 2189 N N . LEU A 1 270 ? -11.586 -6.638 0.649 1.00 88.69 270 LEU A N 1
ATOM 2190 C CA . LEU A 1 270 ? -11.016 -7.886 0.135 1.00 88.69 270 LEU A CA 1
ATOM 2191 C C . LEU A 1 270 ? -10.688 -8.881 1.263 1.00 88.69 270 LEU A C 1
ATOM 2193 O O . LEU A 1 270 ? -10.774 -10.089 1.064 1.00 88.69 270 LEU A O 1
ATOM 2197 N N . ALA A 1 271 ? -10.336 -8.376 2.448 1.00 90.69 271 ALA A N 1
ATOM 2198 C CA . ALA A 1 271 ? -10.146 -9.160 3.668 1.00 90.69 271 ALA A CA 1
ATOM 2199 C C . ALA A 1 271 ? -11.454 -9.477 4.423 1.00 90.69 271 ALA A C 1
ATOM 2201 O O . ALA A 1 271 ? -11.381 -10.032 5.524 1.00 90.69 271 ALA A O 1
ATOM 2202 N N . GLU A 1 272 ? -12.615 -9.090 3.879 1.00 89.50 272 GLU A N 1
ATOM 2203 C CA . GLU A 1 272 ? -13.944 -9.249 4.487 1.00 89.50 272 GLU A CA 1
ATOM 2204 C C . GLU A 1 272 ? -14.017 -8.681 5.915 1.00 89.50 272 GLU A C 1
ATOM 2206 O O . GLU A 1 272 ? -14.524 -9.298 6.856 1.00 89.50 272 GLU A O 1
ATOM 2211 N N . LYS A 1 273 ? -13.447 -7.488 6.107 1.00 90.06 273 LYS A N 1
ATOM 2212 C CA . LYS A 1 273 ? -13.449 -6.789 7.394 1.00 90.06 273 LYS A CA 1
ATOM 2213 C C . LYS A 1 273 ? -14.586 -5.788 7.487 1.00 90.06 273 LYS A C 1
ATOM 2215 O O . LYS A 1 273 ? -14.824 -5.028 6.554 1.00 90.06 273 LYS A O 1
ATOM 2220 N N . SER A 1 274 ? -15.211 -5.733 8.667 1.00 91.44 274 SER A N 1
ATOM 2221 C CA . SER A 1 274 ? -16.117 -4.648 9.048 1.00 91.44 274 SER A CA 1
ATOM 2222 C C . SER A 1 274 ? -15.406 -3.313 8.849 1.00 91.44 274 SER A C 1
ATOM 2224 O O . SER A 1 274 ? -14.326 -3.103 9.408 1.00 91.44 274 SER A O 1
ATOM 2226 N N . LEU A 1 275 ? -15.992 -2.437 8.038 1.00 91.62 275 LEU A N 1
ATOM 2227 C CA . LEU A 1 275 ? -15.380 -1.188 7.607 1.00 91.62 275 LEU A CA 1
ATOM 2228 C C . LEU A 1 275 ? -16.201 0.005 8.103 1.00 91.62 275 LEU A C 1
ATOM 2230 O O . LEU A 1 275 ? -17.420 0.027 7.986 1.00 91.62 275 LEU A O 1
ATOM 2234 N N . VAL A 1 276 ? -15.520 1.028 8.610 1.00 94.19 276 VAL A N 1
ATOM 2235 C CA . VAL A 1 276 ? -16.082 2.365 8.825 1.00 94.19 276 VAL A CA 1
ATOM 2236 C C . VAL A 1 276 ? -15.333 3.340 7.926 1.00 94.19 276 VAL A C 1
ATOM 2238 O O . VAL A 1 276 ? -14.103 3.406 7.956 1.00 94.19 276 VAL A O 1
ATOM 2241 N N . ILE A 1 277 ? -16.071 4.102 7.123 1.00 92.62 277 ILE A N 1
ATOM 2242 C CA . ILE A 1 277 ? -15.496 5.048 6.166 1.00 92.62 277 ILE A CA 1
ATOM 2243 C C . ILE A 1 277 ? -15.583 6.461 6.736 1.00 92.62 277 ILE A C 1
ATOM 2245 O O . ILE A 1 277 ? -16.671 6.955 7.025 1.00 92.62 277 ILE A O 1
ATOM 2249 N N . LEU A 1 278 ? -14.448 7.142 6.866 1.00 93.06 278 LEU A N 1
ATOM 2250 C CA . LEU A 1 278 ? -14.403 8.548 7.257 1.00 93.06 278 LEU A CA 1
ATOM 2251 C C . LEU A 1 278 ? -14.558 9.425 6.015 1.00 93.06 278 LEU A C 1
ATOM 2253 O O . LEU A 1 278 ? -13.718 9.417 5.111 1.00 93.06 278 LEU A O 1
ATOM 2257 N N . ASP A 1 279 ? -15.638 10.199 5.966 1.00 88.88 279 ASP A N 1
ATOM 2258 C CA . ASP A 1 279 ? -15.869 11.139 4.883 1.00 88.88 279 ASP A CA 1
ATOM 2259 C C . ASP A 1 279 ? -15.166 12.466 5.182 1.00 88.88 279 ASP A C 1
ATOM 2261 O O . ASP A 1 279 ? -15.610 13.306 5.977 1.00 88.88 279 ASP A O 1
ATOM 2265 N N . VAL A 1 280 ? -14.002 12.624 4.559 1.00 82.62 280 VAL A N 1
ATOM 2266 C CA . VAL A 1 280 ? -13.267 13.884 4.509 1.00 82.62 280 VAL A CA 1
ATOM 2267 C C . VAL A 1 280 ? -13.682 14.595 3.217 1.00 82.62 280 VAL A C 1
ATOM 2269 O O . VAL A 1 280 ? -13.394 14.074 2.134 1.00 82.62 280 VAL A O 1
ATOM 2272 N N . PRO A 1 281 ? -14.394 15.737 3.303 1.00 70.38 281 PRO A N 1
ATOM 2273 C CA . PRO A 1 281 ? -14.783 16.499 2.125 1.00 70.38 281 PRO A CA 1
ATOM 2274 C C . PRO A 1 281 ? -13.546 16.922 1.339 1.00 70.38 281 PRO A C 1
ATOM 2276 O O . PRO A 1 281 ? -12.581 17.422 1.912 1.00 70.38 281 PRO A O 1
ATOM 2279 N N . ILE A 1 282 ? -13.588 16.746 0.022 1.00 63.75 282 ILE A N 1
ATOM 2280 C CA . ILE A 1 282 ? -12.535 17.231 -0.866 1.00 63.75 282 ILE A CA 1
ATOM 2281 C C . ILE A 1 282 ? -12.764 18.729 -1.051 1.00 63.75 282 ILE A C 1
ATOM 2283 O O . ILE A 1 282 ? -13.732 19.129 -1.699 1.00 63.75 282 ILE A O 1
ATOM 2287 N N . ALA A 1 283 ? -11.885 19.569 -0.507 1.00 53.16 283 ALA A N 1
ATOM 2288 C CA . ALA A 1 283 ? -11.809 20.950 -0.956 1.00 53.16 283 ALA A CA 1
ATOM 2289 C C . ALA A 1 283 ? -11.242 20.931 -2.384 1.00 53.16 283 ALA A C 1
ATOM 2291 O O . ALA A 1 283 ? -10.047 20.718 -2.587 1.00 53.16 283 ALA A O 1
ATOM 2292 N N . ALA A 1 284 ? -12.114 21.095 -3.384 1.00 44.31 284 ALA A N 1
ATOM 2293 C CA . ALA A 1 284 ? -11.761 21.060 -4.808 1.00 44.31 284 ALA A CA 1
ATOM 2294 C C . ALA A 1 284 ? -10.657 22.068 -5.199 1.00 44.31 284 ALA A C 1
ATOM 2296 O O . ALA A 1 284 ? -10.047 21.931 -6.255 1.00 44.31 284 ALA A O 1
ATOM 2297 N N . GLU A 1 285 ? -10.383 23.054 -4.342 1.00 44.41 285 GLU A N 1
ATOM 2298 C CA . GLU A 1 285 ? -9.444 24.149 -4.587 1.00 44.41 285 GLU A CA 1
ATOM 2299 C C . GLU A 1 285 ? -8.036 23.918 -4.001 1.00 44.41 285 GLU A C 1
ATOM 2301 O O . GLU A 1 285 ? -7.100 24.591 -4.419 1.00 44.41 285 GLU A O 1
ATOM 2306 N N . GLU A 1 286 ? -7.832 22.963 -3.081 1.00 47.00 286 GLU A N 1
ATOM 2307 C CA . GLU A 1 286 ? -6.581 22.907 -2.296 1.00 47.00 286 GLU A CA 1
ATOM 2308 C C . GLU A 1 286 ? -5.470 22.017 -2.873 1.00 47.00 286 GLU A C 1
ATOM 2310 O O . GLU A 1 286 ? -4.306 22.202 -2.523 1.00 47.00 286 GLU A O 1
ATOM 2315 N N . THR A 1 287 ? -5.775 21.046 -3.739 1.00 49.16 287 THR A N 1
ATOM 2316 C CA . THR A 1 287 ? -4.774 20.024 -4.119 1.00 49.16 287 THR A CA 1
ATOM 2317 C C . THR A 1 287 ? -4.125 20.224 -5.484 1.00 49.16 287 THR A C 1
ATOM 2319 O O . THR A 1 287 ? -3.103 19.594 -5.740 1.00 49.16 287 THR A O 1
ATOM 2322 N N . GLY A 1 288 ? -4.679 21.061 -6.371 1.00 46.25 288 GLY A N 1
ATOM 2323 C CA . GLY A 1 288 ? -4.158 21.279 -7.735 1.00 46.25 288 GLY A CA 1
ATOM 2324 C C . GLY A 1 288 ? -4.146 20.039 -8.654 1.00 46.25 288 GLY A C 1
ATOM 2325 O O . GLY A 1 288 ? -3.965 20.176 -9.861 1.00 46.25 288 GLY A O 1
ATOM 2326 N N . GLU A 1 289 ? -4.387 18.843 -8.112 1.00 53.72 289 GLU A N 1
ATOM 2327 C CA . GLU A 1 289 ? -4.401 17.553 -8.792 1.00 53.72 289 GLU A CA 1
ATOM 2328 C C . GLU A 1 289 ? -5.758 16.871 -8.576 1.00 53.72 289 GLU A C 1
ATOM 2330 O O . GLU A 1 289 ? -6.143 16.537 -7.454 1.00 53.72 289 GLU A O 1
ATOM 2335 N N . LEU A 1 290 ? -6.481 16.606 -9.665 1.00 61.38 290 LEU A N 1
ATOM 2336 C CA . LEU A 1 290 ? -7.679 15.768 -9.634 1.00 61.38 290 LEU A CA 1
ATOM 2337 C C . LEU A 1 290 ? -7.272 14.324 -9.316 1.00 61.38 290 LEU A C 1
ATOM 2339 O O . LEU A 1 290 ? -6.913 13.563 -10.208 1.00 61.38 290 LEU A O 1
ATOM 2343 N N . GLN A 1 291 ? -7.323 13.940 -8.039 1.00 66.88 291 GLN A N 1
ATOM 2344 C CA . GLN A 1 291 ? -7.081 12.554 -7.613 1.00 66.88 291 GLN A CA 1
ATOM 2345 C C . GLN A 1 291 ? -8.346 11.688 -7.651 1.00 66.88 291 GLN A C 1
ATOM 2347 O O . GLN A 1 291 ? -8.258 10.471 -7.582 1.00 66.88 291 GLN A O 1
ATOM 2352 N N . THR A 1 292 ? -9.528 12.287 -7.770 1.00 70.81 292 THR A N 1
ATOM 2353 C CA . THR A 1 292 ? -10.830 11.615 -7.660 1.00 70.81 292 THR A CA 1
ATOM 2354 C C . THR A 1 292 ? -11.843 12.275 -8.599 1.00 70.81 292 THR A C 1
ATOM 2356 O O . THR A 1 292 ? -11.622 13.400 -9.049 1.00 70.81 292 THR A O 1
ATOM 2359 N N . GLN A 1 293 ? -12.931 11.577 -8.929 1.00 74.50 293 GLN A N 1
ATOM 2360 C CA . GLN A 1 293 ? -14.022 12.083 -9.773 1.00 74.50 293 GLN A CA 1
ATOM 2361 C C . GLN A 1 293 ? -15.357 11.705 -9.139 1.00 74.50 293 GLN A C 1
ATOM 2363 O O . GLN A 1 293 ? -15.425 10.753 -8.374 1.00 74.50 293 GLN A O 1
ATOM 2368 N N . GLU A 1 294 ? -16.443 12.396 -9.482 1.00 75.38 294 GLU A N 1
ATOM 2369 C CA . GLU A 1 294 ? -17.761 12.137 -8.878 1.00 75.38 294 GLU A CA 1
ATOM 2370 C C . GLU A 1 294 ? -18.190 10.661 -8.955 1.00 75.38 294 GLU A C 1
ATOM 2372 O O . GLU A 1 294 ? -18.806 10.143 -8.027 1.00 75.38 294 GLU A O 1
ATOM 2377 N N . ASN A 1 295 ? -17.830 9.966 -10.037 1.00 78.50 295 ASN A N 1
ATOM 2378 C CA . ASN A 1 295 ? -18.182 8.565 -10.271 1.00 78.50 295 ASN A CA 1
ATOM 2379 C C . ASN A 1 295 ? -17.038 7.581 -10.044 1.00 78.50 295 ASN A C 1
ATOM 2381 O O . ASN A 1 295 ? -17.167 6.420 -10.426 1.00 78.50 295 ASN A O 1
ATOM 2385 N N . SER A 1 296 ? -15.947 8.017 -9.418 1.00 82.38 296 SER A N 1
ATOM 2386 C CA . SER A 1 296 ? -14.886 7.090 -9.059 1.00 82.38 296 SER A CA 1
ATOM 2387 C C . SER A 1 296 ? -15.335 6.109 -7.981 1.00 82.38 296 SER A C 1
ATOM 2389 O O . SER A 1 296 ? -16.240 6.388 -7.182 1.00 82.38 296 SER A O 1
ATOM 2391 N N . ILE A 1 297 ? -14.688 4.948 -7.943 1.00 83.00 297 ILE A N 1
ATOM 2392 C CA . ILE A 1 297 ? -15.069 3.847 -7.064 1.00 83.00 297 ILE A CA 1
ATOM 2393 C C . ILE A 1 297 ? -15.057 4.269 -5.592 1.00 83.00 297 ILE A C 1
ATOM 2395 O O . ILE A 1 297 ? -15.986 3.941 -4.858 1.00 83.00 297 ILE A O 1
ATOM 2399 N N . GLU A 1 298 ? -14.088 5.084 -5.159 1.00 83.06 298 GLU A N 1
ATOM 2400 C CA . GLU A 1 298 ? -14.033 5.591 -3.785 1.00 83.06 298 GLU A CA 1
ATOM 2401 C C . GLU A 1 298 ? -15.183 6.555 -3.431 1.00 83.06 298 GLU A C 1
ATOM 2403 O O . GLU A 1 298 ? -15.542 6.672 -2.259 1.00 83.06 298 GLU A O 1
ATOM 2408 N N . GLN A 1 299 ? -15.800 7.225 -4.412 1.00 81.75 299 GLN A N 1
ATOM 2409 C CA . GLN A 1 299 ? -17.000 8.041 -4.186 1.00 81.75 299 GLN A CA 1
ATOM 2410 C C . GLN A 1 299 ? -18.277 7.202 -4.243 1.00 81.75 299 GLN A C 1
ATOM 2412 O O . GLN A 1 299 ? -19.245 7.481 -3.534 1.00 81.75 299 GLN A O 1
ATOM 2417 N N . VAL A 1 300 ? -18.303 6.154 -5.070 1.00 81.38 300 VAL A N 1
ATOM 2418 C CA . VAL A 1 300 ? -19.411 5.188 -5.098 1.00 81.38 300 VAL A CA 1
ATOM 2419 C C . VAL A 1 300 ? -19.544 4.504 -3.737 1.00 81.38 300 VAL A C 1
ATOM 2421 O O . VAL A 1 300 ? -20.632 4.535 -3.163 1.00 81.38 300 VAL A O 1
ATOM 2424 N N . ILE A 1 301 ? -18.448 4.003 -3.151 1.00 78.12 301 ILE A N 1
ATOM 2425 C CA . ILE A 1 301 ? -18.518 3.317 -1.848 1.00 78.12 301 ILE A CA 1
ATOM 2426 C C . ILE A 1 301 ? -19.030 4.227 -0.720 1.00 78.12 301 ILE A C 1
ATOM 2428 O O . ILE A 1 301 ? -19.778 3.775 0.143 1.00 78.12 301 ILE A O 1
ATOM 2432 N N . LYS A 1 302 ? -18.706 5.528 -0.754 1.00 78.94 302 LYS A N 1
ATOM 2433 C CA . LYS A 1 302 ? -19.214 6.515 0.215 1.00 78.94 302 LYS A CA 1
ATOM 2434 C C . LYS A 1 302 ? -20.713 6.781 0.061 1.00 78.94 302 LYS A C 1
ATOM 2436 O O . LYS A 1 302 ? -21.395 7.093 1.039 1.00 78.94 302 LYS A O 1
ATOM 2441 N N . ARG A 1 303 ? -21.242 6.689 -1.162 1.00 78.31 303 ARG A N 1
ATOM 2442 C CA . ARG A 1 303 ? -22.678 6.847 -1.445 1.00 78.31 303 ARG A CA 1
ATOM 2443 C C . ARG A 1 303 ? -23.461 5.590 -1.065 1.00 78.31 303 ARG A C 1
ATOM 2445 O O . ARG A 1 303 ? -24.577 5.701 -0.560 1.00 78.31 303 ARG A O 1
ATOM 2452 N N . GLU A 1 304 ? -22.859 4.410 -1.194 1.00 71.25 304 GLU A N 1
ATOM 2453 C CA . GLU A 1 304 ? -23.453 3.115 -0.834 1.00 71.25 304 GLU A CA 1
ATOM 2454 C C . GLU A 1 304 ? -23.382 2.787 0.679 1.00 71.25 304 GLU A C 1
ATOM 2456 O O . GLU A 1 304 ? -23.190 1.637 1.071 1.00 71.25 304 GLU A O 1
ATOM 2461 N N . ARG A 1 305 ? -23.626 3.795 1.537 1.00 66.81 305 ARG A N 1
ATOM 2462 C CA . ARG A 1 305 ? -23.475 3.835 3.017 1.00 66.81 305 ARG A CA 1
ATOM 2463 C C . ARG A 1 305 ? -23.973 2.634 3.836 1.00 66.81 305 ARG A C 1
ATOM 2465 O O . ARG A 1 305 ? -23.633 2.529 5.004 1.00 66.81 305 ARG A O 1
ATOM 2472 N N . LYS A 1 306 ? -24.857 1.800 3.287 1.00 61.34 306 LYS A N 1
ATOM 2473 C CA . LYS A 1 306 ? -25.464 0.647 3.981 1.00 61.34 306 LYS A CA 1
ATOM 2474 C C . LYS A 1 306 ? -24.955 -0.708 3.493 1.00 61.34 306 LYS A C 1
ATOM 2476 O O . LYS A 1 306 ? -25.320 -1.722 4.063 1.00 61.34 306 LYS A O 1
ATOM 2481 N N . ARG A 1 307 ? -24.200 -0.739 2.393 1.00 67.44 307 ARG A N 1
ATOM 2482 C CA . ARG A 1 307 ? -23.771 -1.989 1.743 1.00 67.44 307 ARG A CA 1
ATOM 2483 C C . ARG A 1 307 ? -22.338 -2.382 2.071 1.00 67.44 307 ARG A C 1
ATOM 2485 O O . ARG A 1 307 ? -21.971 -3.526 1.860 1.00 67.44 307 ARG A O 1
ATOM 2492 N N . ILE A 1 308 ? -21.536 -1.417 2.510 1.00 75.31 308 ILE A N 1
ATOM 2493 C CA . ILE A 1 308 ? -20.085 -1.562 2.681 1.00 75.31 308 ILE A CA 1
ATOM 2494 C C . ILE A 1 308 ? -19.673 -1.268 4.131 1.00 75.31 308 ILE A C 1
ATOM 2496 O O . ILE A 1 308 ? -18.700 -1.829 4.627 1.00 75.31 308 ILE A O 1
ATOM 2500 N N . GLY A 1 309 ? -20.434 -0.409 4.807 1.00 85.38 309 GLY A N 1
ATOM 2501 C CA . GLY A 1 309 ? -20.272 -0.067 6.213 1.00 85.38 309 GLY A CA 1
ATOM 2502 C C . GLY A 1 309 ? -20.612 1.402 6.484 1.00 85.38 309 GLY A C 1
ATOM 2503 O O . GLY A 1 309 ? -20.795 2.179 5.535 1.00 85.38 309 GLY A O 1
ATOM 2504 N N . PRO A 1 310 ? -20.705 1.810 7.761 1.00 90.69 310 PRO A N 1
ATOM 2505 C CA . PRO A 1 310 ? -21.079 3.167 8.140 1.00 90.69 310 PRO A CA 1
ATOM 2506 C C . PRO A 1 310 ? -20.134 4.229 7.567 1.00 90.69 310 PRO A C 1
ATOM 2508 O O . PRO A 1 310 ? -18.910 4.093 7.616 1.00 90.69 310 PRO A O 1
ATOM 2511 N N . VAL A 1 311 ? -20.709 5.334 7.086 1.00 90.94 311 VAL A N 1
ATOM 2512 C CA . VAL A 1 311 ? -19.965 6.509 6.609 1.00 90.94 311 VAL A CA 1
ATOM 2513 C C . VAL A 1 311 ? -20.101 7.646 7.619 1.00 90.94 311 VAL A C 1
ATOM 2515 O O . VAL A 1 311 ? -21.214 8.046 7.965 1.00 90.94 311 VAL A O 1
ATOM 2518 N N . VAL A 1 312 ? -18.966 8.170 8.078 1.00 92.94 312 VAL A N 1
ATOM 2519 C CA . VAL A 1 312 ? -18.852 9.140 9.173 1.00 92.94 312 VAL A CA 1
ATOM 2520 C C . VAL A 1 312 ? -18.360 10.475 8.628 1.00 92.94 312 VAL A C 1
ATOM 2522 O O . VAL A 1 312 ? -17.192 10.610 8.282 1.00 92.94 312 VAL A O 1
ATOM 2525 N N . ASP A 1 313 ? -19.228 11.482 8.598 1.00 91.25 313 ASP A N 1
ATOM 2526 C CA . ASP A 1 313 ? -18.913 12.832 8.103 1.00 91.25 313 ASP A CA 1
ATOM 2527 C C . ASP A 1 313 ? -18.389 13.790 9.194 1.00 91.25 313 ASP A C 1
ATOM 2529 O O . ASP A 1 313 ? -17.812 14.837 8.876 1.00 91.25 313 ASP A O 1
ATOM 2533 N N . SER A 1 314 ? -18.516 13.429 10.475 1.00 93.75 314 SER A N 1
ATOM 2534 C CA . SER A 1 314 ? -18.044 14.232 11.608 1.00 93.75 314 SER A CA 1
ATOM 2535 C C . SER A 1 314 ? -17.500 13.376 12.771 1.00 93.75 314 SER A C 1
ATOM 2537 O O . SER A 1 314 ? -17.982 12.262 12.988 1.00 93.75 314 SER A O 1
ATOM 2539 N N . PRO A 1 315 ? -16.488 13.856 13.528 1.00 95.69 315 PRO A N 1
ATOM 2540 C CA . PRO A 1 315 ? -15.853 13.085 14.606 1.00 95.69 315 PRO A CA 1
ATOM 2541 C C . PRO A 1 315 ? -16.802 12.581 15.700 1.00 95.69 315 PRO A C 1
ATOM 2543 O O . PRO A 1 315 ? -16.620 11.475 16.200 1.00 95.69 315 PRO A O 1
ATOM 2546 N N . ASP A 1 316 ? -17.827 13.357 16.048 1.00 95.81 316 ASP A N 1
ATOM 2547 C CA . ASP A 1 316 ? -18.821 13.035 17.080 1.00 95.81 316 ASP A CA 1
ATOM 2548 C C . ASP A 1 316 ? -19.673 11.799 16.747 1.00 95.81 316 ASP A C 1
ATOM 2550 O O . ASP A 1 316 ? -20.181 11.143 17.651 1.00 95.81 316 ASP A O 1
ATOM 2554 N N . LYS A 1 317 ? -19.778 11.430 15.465 1.00 95.94 317 LYS A N 1
ATOM 2555 C CA . LYS A 1 317 ? -20.541 10.257 15.012 1.00 95.94 317 LYS A CA 1
ATOM 2556 C C . LYS A 1 317 ? -19.713 8.975 14.946 1.00 95.94 317 LYS A C 1
ATOM 2558 O O . LYS A 1 317 ? -20.277 7.911 14.692 1.00 95.94 317 LYS A O 1
ATOM 2563 N N . LEU A 1 318 ? -18.392 9.055 15.139 1.00 96.81 318 LEU A N 1
ATOM 2564 C CA . LEU A 1 318 ? -17.505 7.902 14.981 1.00 96.81 318 LEU A CA 1
ATOM 2565 C C . LEU A 1 318 ? -17.858 6.779 15.959 1.00 96.81 318 LEU A C 1
ATOM 2567 O O . LEU A 1 318 ? -17.903 5.623 15.561 1.00 96.81 318 LEU A O 1
ATOM 2571 N N . GLU A 1 319 ? -18.143 7.104 17.217 1.00 95.94 319 GLU A N 1
ATOM 2572 C CA . GLU A 1 319 ? -18.437 6.085 18.227 1.00 95.94 319 GLU A CA 1
ATOM 2573 C C . GLU A 1 319 ? -19.717 5.299 17.903 1.00 95.94 319 GLU A C 1
ATOM 2575 O O . GLU A 1 319 ? -19.681 4.073 17.868 1.00 95.94 319 GLU A O 1
ATOM 2580 N N . SER A 1 320 ? -20.806 5.982 17.536 1.00 94.94 320 SER A N 1
ATOM 2581 C CA . SER A 1 320 ? -22.042 5.315 17.100 1.00 94.94 320 SER A CA 1
ATOM 2582 C C . SER A 1 320 ? -21.852 4.490 15.823 1.00 94.94 320 SER A C 1
ATOM 2584 O O . SER A 1 320 ? -22.472 3.444 15.661 1.00 94.94 320 SER A O 1
ATOM 2586 N N . ALA A 1 321 ? -20.987 4.931 14.907 1.00 94.69 321 ALA A N 1
ATOM 2587 C CA . ALA A 1 321 ? -20.659 4.159 13.711 1.00 94.69 321 ALA A CA 1
ATOM 2588 C C . ALA A 1 321 ? -19.882 2.874 14.035 1.00 94.69 321 ALA A C 1
ATOM 2590 O O . ALA A 1 321 ? -20.125 1.847 13.404 1.00 94.69 321 ALA A O 1
ATOM 2591 N N . LEU A 1 322 ? -18.988 2.909 15.029 1.00 95.44 322 LEU A N 1
ATOM 2592 C CA . LEU A 1 322 ? -18.307 1.709 15.516 1.00 95.44 322 LEU A CA 1
ATOM 2593 C C . LEU A 1 322 ? -19.312 0.723 16.117 1.00 95.44 322 LEU A C 1
ATOM 2595 O O . LEU A 1 322 ? -19.277 -0.448 15.761 1.00 95.44 322 LEU A O 1
ATOM 2599 N N . GLU A 1 323 ? -20.259 1.195 16.931 1.00 92.94 323 GLU A N 1
ATOM 2600 C CA . GLU A 1 323 ? -21.316 0.346 17.500 1.00 92.94 323 GLU A CA 1
ATOM 2601 C C . GLU A 1 323 ? -22.170 -0.338 16.416 1.00 92.94 323 GLU A C 1
ATOM 2603 O O . GLU A 1 323 ? -22.494 -1.519 16.540 1.00 92.94 323 GLU A O 1
ATOM 2608 N N . ILE A 1 324 ? -22.498 0.367 15.325 1.00 90.31 324 ILE A N 1
ATOM 2609 C CA . ILE A 1 324 ? -23.217 -0.217 14.178 1.00 90.31 324 ILE A CA 1
ATOM 2610 C C . ILE A 1 324 ? -22.365 -1.293 13.494 1.00 90.31 324 ILE A C 1
ATOM 2612 O O . ILE A 1 324 ? -22.843 -2.407 13.284 1.00 90.31 324 ILE A O 1
ATOM 2616 N N . ALA A 1 325 ? -21.099 -0.992 13.190 1.00 89.31 325 ALA A N 1
ATOM 2617 C CA . ALA A 1 325 ? -20.196 -1.937 12.531 1.00 89.31 325 ALA A CA 1
ATOM 2618 C C . ALA A 1 325 ? -19.944 -3.202 13.378 1.00 89.31 325 ALA A C 1
ATOM 2620 O O . ALA A 1 325 ? -19.755 -4.292 12.834 1.00 89.31 325 ALA A O 1
ATOM 2621 N N . GLU A 1 326 ? -19.976 -3.083 14.710 1.00 85.25 326 GLU A N 1
ATOM 2622 C CA . GLU A 1 326 ? -19.923 -4.226 15.627 1.00 85.25 326 GLU A CA 1
ATOM 2623 C C . GLU A 1 326 ? -21.186 -5.092 15.566 1.00 85.25 326 GLU A C 1
ATOM 2625 O O . GLU A 1 326 ? -21.092 -6.317 15.653 1.00 85.25 326 GLU A O 1
ATOM 2630 N N . GLN A 1 327 ? -22.362 -4.478 15.422 1.00 81.12 327 GLN A N 1
ATOM 2631 C CA . GLN A 1 327 ? -23.643 -5.186 15.361 1.00 81.12 327 GLN A CA 1
ATOM 2632 C C . GLN A 1 327 ? -23.853 -5.897 14.022 1.00 81.12 327 GLN A C 1
ATOM 2634 O O . GLN A 1 327 ? -24.299 -7.044 14.019 1.00 81.12 327 GLN A O 1
ATOM 2639 N N . GLU A 1 328 ? -23.494 -5.265 12.901 1.00 73.06 328 GLU A N 1
ATOM 2640 C CA . GLU A 1 328 ? -23.634 -5.846 11.556 1.00 73.06 328 GLU A CA 1
ATOM 2641 C C . GLU A 1 328 ? -22.827 -7.146 11.414 1.00 73.06 328 GLU A C 1
ATOM 2643 O O . GLU A 1 328 ? -23.333 -8.140 10.898 1.00 73.06 328 GLU A O 1
ATOM 2648 N N . LYS A 1 329 ? -21.629 -7.205 12.010 1.00 61.53 329 LYS A N 1
ATOM 2649 C CA . LYS A 1 329 ? -20.800 -8.421 12.058 1.00 61.53 329 LYS A CA 1
ATOM 2650 C C . LYS A 1 329 ? -21.473 -9.603 12.772 1.00 61.53 329 LYS A C 1
ATOM 2652 O O . LYS A 1 329 ? -21.163 -10.749 12.467 1.00 61.53 329 LYS A O 1
ATOM 2657 N N . ASN A 1 330 ? -22.369 -9.333 13.723 1.00 44.06 330 ASN A N 1
ATOM 2658 C CA . ASN A 1 330 ? -23.084 -10.359 14.488 1.00 44.06 330 ASN A CA 1
ATOM 2659 C C . ASN A 1 330 ? -24.427 -10.763 13.843 1.00 44.06 330 ASN A C 1
ATOM 2661 O O . ASN A 1 330 ? -25.029 -11.740 14.278 1.00 44.06 330 ASN A O 1
ATOM 2665 N N . GLY A 1 331 ? -24.920 -10.010 12.851 1.00 38.47 331 GLY A N 1
ATOM 2666 C CA . GLY A 1 331 ? -26.208 -10.250 12.185 1.00 38.47 331 GLY A CA 1
ATOM 2667 C C . GLY A 1 331 ? -26.125 -11.048 10.879 1.00 38.47 331 GLY A C 1
ATOM 2668 O O . GLY A 1 331 ? -27.148 -11.538 10.403 1.00 38.47 331 GLY A O 1
ATOM 2669 N N . ASP A 1 332 ? -24.926 -11.203 10.315 1.00 44.22 332 ASP A N 1
ATOM 2670 C CA . ASP A 1 332 ? -24.697 -11.775 8.980 1.00 44.22 332 ASP A CA 1
ATOM 2671 C C . ASP A 1 332 ? -24.470 -13.305 8.968 1.00 44.22 332 ASP A C 1
ATOM 2673 O O . ASP A 1 332 ? -23.984 -13.870 7.989 1.00 44.22 332 ASP A O 1
ATOM 2677 N N . GLU A 1 333 ? -24.887 -14.024 10.022 1.00 40.56 333 GLU A N 1
ATOM 2678 C CA . GLU A 1 333 ? -24.924 -15.503 10.027 1.00 40.56 333 GLU A CA 1
ATOM 2679 C C . GLU A 1 333 ? -25.910 -16.089 8.983 1.00 40.56 333 GLU A C 1
ATOM 2681 O O . GLU A 1 333 ? -25.911 -17.296 8.747 1.00 40.56 333 GLU A O 1
ATOM 2686 N N . ASN A 1 334 ? -26.713 -15.247 8.314 1.00 35.19 334 ASN A N 1
ATOM 2687 C CA . ASN A 1 334 ? -27.718 -15.645 7.317 1.00 35.19 334 ASN A CA 1
ATOM 2688 C C . ASN A 1 334 ? -27.311 -15.427 5.841 1.00 35.19 334 ASN A C 1
ATOM 2690 O O . ASN A 1 334 ? -28.114 -15.701 4.952 1.00 35.19 334 ASN A O 1
ATOM 2694 N N . GLY A 1 335 ? -26.078 -14.999 5.550 1.00 38.78 335 GLY A N 1
ATOM 2695 C CA . GLY A 1 335 ? -25.465 -15.192 4.226 1.00 38.78 335 GLY A CA 1
ATOM 2696 C C . GLY A 1 335 ? -25.979 -14.344 3.050 1.00 38.78 335 GLY A C 1
ATOM 2697 O O . GLY A 1 335 ? -25.703 -14.705 1.907 1.00 38.78 335 GLY A O 1
ATOM 2698 N N . GLU A 1 336 ? -26.675 -13.224 3.273 1.00 40.12 336 GLU A N 1
ATOM 2699 C CA . GLU A 1 336 ? -27.121 -12.330 2.179 1.00 40.12 336 GLU A CA 1
ATOM 2700 C C . GLU A 1 336 ? -26.289 -11.038 2.014 1.00 40.12 336 GLU A C 1
ATOM 2702 O O . GLU A 1 336 ? -26.533 -10.255 1.093 1.00 40.12 336 GLU A O 1
ATOM 2707 N N . GLY A 1 337 ? -25.262 -10.809 2.835 1.00 43.50 337 GLY A N 1
ATOM 2708 C CA . GLY A 1 337 ? -24.569 -9.522 2.922 1.00 43.50 337 GLY A CA 1
ATOM 2709 C C . GLY A 1 337 ? -23.148 -9.447 2.358 1.00 43.50 337 GLY A C 1
ATOM 2710 O O . GLY A 1 337 ? -22.281 -8.921 3.039 1.00 43.50 337 GLY A O 1
ATOM 2711 N N . ASN A 1 338 ? -22.835 -9.916 1.140 1.00 45.72 338 ASN A N 1
ATOM 2712 C CA . ASN A 1 338 ? -21.517 -9.569 0.570 1.00 45.72 338 ASN A CA 1
ATOM 2713 C C . ASN A 1 338 ? -21.497 -9.410 -0.960 1.00 45.72 338 ASN A C 1
ATOM 2715 O O . ASN A 1 338 ? -20.995 -10.243 -1.714 1.00 45.72 338 ASN A O 1
ATOM 2719 N N . TYR A 1 339 ? -22.019 -8.276 -1.439 1.00 48.06 339 TYR A N 1
ATOM 2720 C CA . TYR A 1 339 ? -21.959 -7.874 -2.854 1.00 48.06 339 TYR A CA 1
ATOM 2721 C C . TYR A 1 339 ? -20.532 -7.551 -3.351 1.00 48.06 339 TYR A C 1
ATOM 2723 O O . TYR A 1 339 ? -20.353 -7.227 -4.526 1.00 48.06 339 TYR A O 1
ATOM 2731 N N . PHE A 1 340 ? -19.495 -7.676 -2.514 1.00 49.09 340 PHE A N 1
ATOM 2732 C CA . PHE A 1 340 ? -18.109 -7.407 -2.907 1.00 49.09 340 PHE A CA 1
ATOM 2733 C C . PHE A 1 340 ? -17.593 -8.375 -3.987 1.00 49.09 340 PHE A C 1
ATOM 2735 O O . PHE A 1 340 ? -16.824 -7.980 -4.868 1.00 49.09 340 PHE A O 1
ATOM 2742 N N . HIS A 1 341 ? -18.111 -9.611 -4.012 1.00 43.41 341 HIS A N 1
ATOM 2743 C CA . HIS A 1 341 ? -17.822 -10.579 -5.076 1.00 43.41 341 HIS A CA 1
ATOM 2744 C C . HIS A 1 341 ? -18.243 -10.053 -6.466 1.00 43.41 341 HIS A C 1
ATOM 2746 O O . HIS A 1 341 ? -17.561 -10.307 -7.454 1.00 43.41 341 HIS A O 1
ATOM 2752 N N . LEU A 1 342 ? -19.292 -9.221 -6.550 1.00 39.81 342 LEU A N 1
ATOM 2753 C CA . LEU A 1 342 ? -19.748 -8.620 -7.811 1.00 39.81 342 LEU A CA 1
ATOM 2754 C C . LEU A 1 342 ? -18.844 -7.489 -8.331 1.00 39.81 342 LEU A C 1
ATOM 2756 O O . LEU A 1 342 ? -18.821 -7.260 -9.539 1.00 39.81 342 LEU A O 1
ATOM 2760 N N . LEU A 1 343 ? -18.118 -6.786 -7.455 1.00 45.06 343 LEU A N 1
ATOM 2761 C CA . LEU A 1 343 ? -17.245 -5.668 -7.841 1.00 45.06 343 LEU A CA 1
ATOM 2762 C C . LEU A 1 343 ? -15.807 -6.112 -8.148 1.00 45.06 343 LEU A C 1
ATOM 2764 O O . LEU A 1 343 ? -15.146 -5.478 -8.971 1.00 45.06 343 LEU A O 1
ATOM 2768 N N . MET A 1 344 ? -15.330 -7.192 -7.516 1.00 46.88 344 MET A N 1
ATOM 2769 C CA . MET A 1 344 ? -13.907 -7.562 -7.534 1.00 46.88 344 MET A CA 1
ATOM 2770 C C . MET A 1 344 ? -13.596 -8.970 -8.058 1.00 46.88 344 MET A C 1
ATOM 2772 O O . MET A 1 344 ? -12.501 -9.177 -8.575 1.00 46.88 344 MET A O 1
ATOM 2776 N N . VAL A 1 345 ? -14.512 -9.943 -7.961 1.00 40.28 345 VAL A N 1
ATOM 2777 C CA . VAL A 1 345 ? -14.188 -11.360 -8.203 1.00 40.28 345 VAL A CA 1
ATOM 2778 C C . VAL A 1 345 ? -15.291 -12.057 -9.003 1.00 40.28 345 VAL A C 1
ATOM 2780 O O . VAL A 1 345 ? -16.193 -12.692 -8.471 1.00 40.28 345 VAL A O 1
ATOM 2783 N N . LYS A 1 346 ? -15.158 -12.041 -10.328 1.00 29.58 346 LYS A N 1
ATOM 2784 C CA . LYS A 1 346 ? -15.486 -13.237 -11.111 1.00 29.58 346 LYS A CA 1
ATOM 2785 C C . LYS A 1 346 ? -14.176 -13.817 -11.618 1.00 29.58 346 LYS A C 1
ATOM 2787 O O . LYS A 1 346 ? -13.723 -13.442 -12.692 1.00 29.58 346 LYS A O 1
ATOM 2792 N N . THR A 1 347 ? -13.576 -14.744 -10.877 1.00 32.50 347 THR A N 1
ATOM 2793 C CA . THR A 1 347 ? -12.542 -15.622 -11.435 1.00 32.50 347 THR A CA 1
ATOM 2794 C C . THR A 1 347 ? -12.779 -17.083 -11.054 1.00 32.50 347 THR A C 1
ATOM 2796 O O . THR A 1 347 ? -13.192 -17.404 -9.946 1.00 32.50 347 THR A O 1
ATOM 2799 N N . ALA A 1 348 ? -12.483 -17.939 -12.038 1.00 27.53 348 ALA A N 1
ATOM 2800 C CA . ALA A 1 348 ? -12.353 -19.398 -12.009 1.00 27.53 348 ALA A CA 1
ATOM 2801 C C . ALA A 1 348 ? -13.633 -20.265 -11.997 1.00 27.53 348 ALA A C 1
ATOM 2803 O O . ALA A 1 348 ? -13.991 -20.873 -10.994 1.00 27.53 348 ALA A O 1
ATOM 2804 N N . SER A 1 349 ? -14.244 -20.450 -13.178 1.00 26.12 349 SER A N 1
ATOM 2805 C CA . SER A 1 349 ? -14.460 -21.797 -13.766 1.00 26.12 349 SER A CA 1
ATOM 2806 C C . SER A 1 349 ? -15.144 -21.746 -15.144 1.00 26.12 349 SER A C 1
ATOM 2808 O O . SER A 1 349 ? -16.341 -21.967 -15.279 1.00 26.12 349 SER A O 1
ATOM 2810 N N . ALA A 1 350 ? -14.360 -21.512 -16.198 1.00 25.00 350 ALA A N 1
ATOM 2811 C CA . ALA A 1 350 ? -14.575 -22.136 -17.507 1.00 25.00 350 ALA A CA 1
ATOM 2812 C C . ALA A 1 350 ? -13.240 -22.109 -18.275 1.00 25.00 350 ALA A C 1
ATOM 2814 O O . ALA A 1 350 ? -12.598 -21.056 -18.309 1.00 25.00 350 ALA A O 1
ATOM 2815 N N . PRO A 1 351 ? -12.768 -23.236 -18.837 1.00 27.39 351 PRO A N 1
ATOM 2816 C CA . PRO A 1 351 ? -11.575 -23.228 -19.674 1.00 27.39 351 PRO A CA 1
ATOM 2817 C C . PRO A 1 351 ? -11.845 -22.395 -20.939 1.00 27.39 351 PRO A C 1
ATOM 2819 O O . PRO A 1 351 ? -12.982 -22.376 -21.415 1.00 27.39 351 PRO A O 1
ATOM 2822 N N . PRO A 1 352 ? -10.832 -21.714 -21.501 1.00 32.69 352 PRO A N 1
ATOM 2823 C CA . PRO A 1 352 ? -11.007 -20.991 -22.750 1.00 32.69 352 PRO A CA 1
ATOM 2824 C C . PRO A 1 352 ? -11.325 -21.986 -23.871 1.00 32.69 352 PRO A C 1
ATOM 2826 O O . PRO A 1 352 ? -10.538 -22.894 -24.153 1.00 32.69 352 PRO A O 1
ATOM 2829 N N . GLU A 1 353 ? -12.481 -21.818 -24.516 1.00 28.80 353 GLU A N 1
ATOM 2830 C CA . GLU A 1 353 ? -12.705 -22.406 -25.831 1.00 28.80 353 GLU A CA 1
ATOM 2831 C C . GLU A 1 353 ? -11.660 -21.833 -26.792 1.00 28.80 353 GLU A C 1
ATOM 2833 O O . GLU A 1 353 ? -11.431 -20.623 -26.862 1.00 28.80 353 GLU A O 1
ATOM 2838 N N . ARG A 1 354 ? -10.972 -22.747 -27.481 1.00 29.42 354 ARG A N 1
ATOM 2839 C CA . ARG A 1 354 ? -10.013 -22.439 -28.539 1.00 29.42 354 ARG A CA 1
ATOM 2840 C C . ARG A 1 354 ? -10.705 -21.618 -29.629 1.00 29.42 354 ARG A C 1
ATOM 2842 O O . ARG A 1 354 ? -11.733 -22.058 -30.139 1.00 29.42 354 ARG A O 1
ATOM 2849 N N . PHE A 1 355 ? -10.073 -20.522 -30.034 1.00 32.38 355 PHE A N 1
ATOM 2850 C CA . PHE A 1 355 ? -10.215 -19.963 -31.377 1.00 32.38 355 PHE A CA 1
ATOM 2851 C C . PHE A 1 355 ? -8.902 -20.134 -32.128 1.00 32.38 355 PHE A C 1
ATOM 2853 O O . PHE A 1 355 ? -7.840 -19.917 -31.497 1.00 32.38 355 PHE A O 1
#

Secondary structure (DSSP, 8-state):
---B--TT--EEEEE-SHHHHHHHHHHHTT-TTEEEEE---SSTT--HHHHHHHHHHHHHHHHHTT--EEE--HHHHTSGGG-TTTT-SEEEESS--HHHH-GGGTTSEEEEEP--S--HHHHT-GGGGG-SEEEESSHHHHHHHTTTSEEEE---GGGHHHHTTGGGTHHHHHHHHTS-TTSEEEEEE---GGG-STTTTHHHHHHHTTTEEEEEE--HHHHHH-HHHHHHHHHTT-EEE-TTS-HHHHHHH-SEEEESSSTHHHHHHHTT-EEEEE-----TTTSSS----TTSHHHHHHH-TTTS--EESSGGGHHHHHHHHHHHHHHGGGS---THHHHH---S--PPPP-

pLDDT: mean 85.58, std 16.84, range [25.0, 98.56]

Mean predicted aligned error: 7.15 Å

Nearest PDB structures (foldseek):
  3hbn-assembly1_A  TM=5.672E-01  e=1.398E-07  Campylobacter jejuni subsp. jejuni NCTC 11168 = ATCC 700819
  3hbm-assembly1_A  TM=5.468E-01  e=1.486E-07  Campylobacter jejuni subsp. jejuni NCTC 11168 = ATCC 700819
  6vlc-assembly1_B  TM=5.022E-01  e=4.159E-07  Neisseria meningitidis Z2491
  8hoj-assembly1_A  TM=4.650E-01  e=6.732E-05  Scutellaria baicalensis
  1nlm-assembly1_B  TM=4.570E-01  e=4.675E-04  Escherichia coli

Radius of gyration: 20.78 Å; Cα contacts (8 Å, |Δi|>4): 601; chains: 1; bounding box: 55×47×58 Å

Organism: NCBI:txid1618615

Foldseek 3Di:
DDFFADPQAQEEEEDEFLLSCLQPVLPQVVPSNYAYEYEDHPDPPFDPVLSVVRSVLNVVSCVVVPGGYDYDHPVPNLPLVNCPNVRYLEYEYQFCDPVLPDPSCVNHAYEHEPSFAFLCCRSLDLRLLSHQEYADQADLSQVSSVVRHHYDDDHRSSCPCVVVVVLVDDLLVVVVVVFDPQAAEEEEEFADDLQTCLPQQVVLVLVCVVRHQYEYEYDQCCVRPPVPSVVSCVVSPHNYHYSSDRCSSVLVRHQEYEYERDRVLVVNLVSVHLYEYEYRDDPVPPPVDSSDDCPGPSNVVLVVCPQSAHYHDHNVCVVVRVVVSNVVVVVCPPPPRRCVCVVRDDDDDDDDDDD

=== Feature glossary ===
Legend for the data blocks above and below:

— What the protein is —

The amino-acid sequence is the protein's primary structure: the linear order of residues from the N-terminus to the C-terminus, written in one-letter code. Everything else here — the 3D coordinates, the secondary structure, the domain annotations — is ultimately a consequence of this string.

Functional annotations link the protein to curated databases. InterPro entries identify conserved domains and families by matching the sequence against member-database signatures (Pfam, PROSITE, CDD, …). Gene Ontology (GO) terms describe molecular function, biological process, and cellular component in a controlled vocabulary. CATH places the structure in a hierarchical fold classification (Class/Architecture/Topology/Homologous-superfamily). The organism is the source species.

— Where its atoms are —

Atomic coordinates in PDBx/mmCIF format — the same representation the Protein Data Bank distributes. Each line of the _atom_site loop places one backbone atom in Cartesian space (units: ångströms, origin: arbitrary).

The six renders are orthographic views along the three Cartesian axes in both directions. Representation (cartoon, sticks, or surface) and color scheme (sequence-rainbow or by-chain) vary across proteins so the training set covers all the common visualization conventions.

— Local backbone conformation —

Eight-state secondary structure (DSSP): H is the canonical α-helix, G the tighter 3₁₀-helix, I the wider π-helix; E/B are β-structure, T and S are turns and bends, and '-' is everything else. DSSP derives these from the pattern of main-chain N–H···O=C hydrogen bonds, not from the sequence.

Three-state secondary structure (P-SEA) collapses the eight DSSP classes into helix (a), strand (b), and coil (c). P-SEA assigns these from Cα geometry alone — distances and angles — without requiring backbone oxygens, so it works on any Cα trace.

φ (phi) and ψ (psi) are the two rotatable backbone dihedrals per residue: φ is the C(i-1)–N–Cα–C torsion, ψ is the N–Cα–C–N(i+1) torsion, both in degrees on (−180°, 180°]. α-helical residues cluster near (−60°, −45°); β-strand residues near (−120°, +130°). A Ramachandran plot is simply a scatter of (φ, ψ) for every residue.

— Global shape and packing —

The geometric summary reports three shape descriptors. Rg (radius of gyration) measures how spread out the Cα atoms are about their centre of mass; compact globular proteins have small Rg, elongated or unfolded ones large. Cα contacts (<8 Å, |i−j|>4) count long-range residue pairs in spatial proximity — high for tightly packed folds, near zero for rods or random coil. The bounding-box extents give the protein's footprint along x, y, z in Å.

SASA measures how much of the protein is reachable by solvent. It is computed by rolling a water-sized probe over the atomic surface and summing the exposed area (Å²). Per-residue SASA distinguishes core (buried, low SASA) from surface (exposed, high SASA) residues; total SASA is a whole-molecule size measure.

Plot images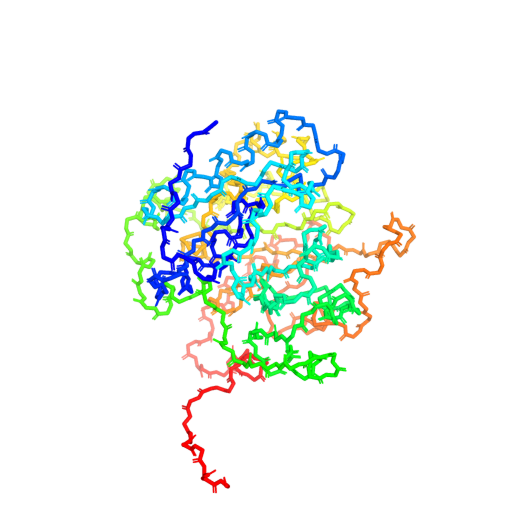: a contact map (which residues are close in 3D, as an N×N binary image), a Ramachandran scatter (backbone torsion angles, revealing secondary-structure composition at a glance), and — for AlphaFold structures — a PAE heatmap (pairwise prediction confidence).

— Structural neighborhood —

A 3Di character summarizes, for each residue, the relative orientation of the Cα frame of its nearest spatial neighbor. Because it encodes fold topology rather than chemistry, 3Di alignments detect remote structural similarity that sequence alignment misses.

The Foldseek neighbor list gives the closest experimentally determined structures in the PDB, ranked by structural alignment. TM-score near 1 means near-identical fold; near 0.3 means only rough topology match. This is how one finds what a novel AlphaFold prediction most resembles in the solved-structure universe.

— Confidence and disorder —

For AlphaFold models, the B-factor field carries pLDDT — the model's own estimate of local accuracy on a 0–100 scale. Regions with pLDDT<50 should be treated as essentially unmodeled; they often correspond to intrinsically disordered segments.

Crystallographic B-factors measure how much each atom's electron density is smeared out, in Å². They rise in mobile loops and surface residues and fall in the buried interior. In AlphaFold models this column is repurposed to hold pLDDT instead.

Predicted Aligned Error (PAE) is an AlphaFold confidence matrix: entry (i, j) is the expected error in the position of residue j, in ångströms, when the prediction is superimposed on the true structure at residue i. Low PAE within a block of residues means that block is internally rigid and well-predicted; high PAE between two blocks means their relative placement is uncertain even if each block individually is confident.